Protein AF-0000000076600599 (afdb_homodimer)

Nearest PDB structures (foldseek):
  1xkf-assembly1_B-2  TM=8.939E-01  e=1.354E-18  Mycobacterium tuberculosis
  1pvm-assembly1_A  TM=8.649E-01  e=3.958E-11  Thermoplasma acidophilum DSM 1728
  3fhm-assembly2_C  TM=8.547E-01  e=4.614E-10  Agrobacterium fabrum str. C58
  3fhm-assembly2_B  TM=8.444E-01  e=5.630E-10  Agrobacterium fabrum str. C58
  3fhm-assembly1_D  TM=8.212E-01  e=5.032E-09  Agrobacterium fabrum str. C58

Radius of gyration: 19.12 Å; Cα contacts (8 Å, |Δi|>4): 556; chains: 2; bounding box: 45×53×33 Å

Organism: Saccharopolyspora spinosa (NCBI:txid60894)

Sequence (278 aa):
MTTARDIMHAGAKCIGEDDSLYTAAQMMRDLKVGSLPICGRDDRLHGIITDRDIVLRCCAEGRNPAEMRAGELAQGKPHWVDAGSDVDQVLSMMEQHQIRRVPVIADHKLVGMISEADLARHLSEEQLAHFVESIYAARMTTARDIMHAGAKCIGEDDSLYTAAQMMRDLKVGSLPICGRDDRLHGIITDRDIVLRCCAEGRNPAEMRAGELAQGKPHWVDAGSDVDQVLSMMEQHQIRRVPVIADHKLVGMISEADLARHLSEEQLAHFVESIYAAR

Secondary structure (DSSP, 8-state):
--BHHHHSEE-PPPEETTSBHHHHHHHHHHHT-SEEEEE-TTS-EEEEEEHHHHHHHTGGGT--TTTSBGGGG--SPPP-EETT-BHHHHHHHHHHHT-SEEEEEETTEEEEEEEHHHHHHHS-HHHHHHHHHHHHH--/--BHHHHSEE-PPPEETTSBHHHHHHHHHHHT-SEEEEE-TTS-EEEEEEHHHHHHHTGGGT--TTTSBGGGG--SPPP-EETT-BHHHHHHHHHHHT-SEEEEEETTEEEEEEEHHHHHHHS-HHHHHHHHHHHHH--

InterPro domains:
  IPR000644 CBS domain [PF00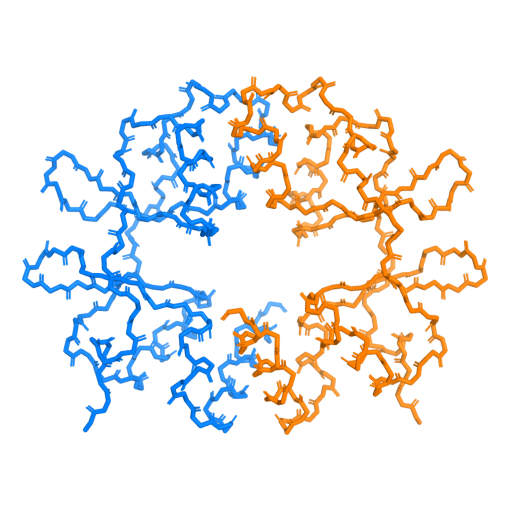571] (4-55)
  IPR000644 CBS domain [PF00571] (71-124)
  IPR000644 CBS domain [PS51371] (8-67)
  IPR000644 CBS domain [PS51371] (73-134)
  IPR000644 CBS domain [SM00116] (11-59)
  IPR000644 CBS domain [SM00116] (77-124)
  IPR046342 CBS domain superfamily [G3DSA:3.10.580.10] (1-127)
  IPR046342 CBS domain superfamily [SSF54631] (2-128)
  IPR051257 Diverse Function CBS-Domain-Containing Protein [PTHR43080] (2-127)

Foldseek 3Di:
DQFLLNLFDWDADADEQAQFLVVVVVCCVVVVHQKHFYAYPVQATQAMDGVVLCCVVAVVVVHDRRPHGNNVSSPDHFAAEERGHDPVVVLVSCLVVLHFKHFYDDPRHGTGMDGLVSCVVPDDPVSNVVSVCSSPVVD/DQFLLNLFDWDADADEQAQFLVVVVVCCVVVVHQKHFYAYPVQATQAMDGVVLCCVVAVVVVHDRRPHGNNVSSPDHFAAEERGHDPVVVLVSCLVVLHFKHFYDDPRHGTGMDGLVSCVVPDDPVSNVVSVCSSPVVD

Solvent-accessible surface area (backbone atoms only — not comparable to full-atom values): 14473 Å² total; per-residue (Å²): 132,64,26,38,58,75,48,32,49,68,70,56,68,63,41,47,31,79,39,25,38,25,56,50,22,37,48,27,53,74,68,71,41,64,61,36,43,24,19,43,98,82,59,34,82,48,17,58,46,38,35,56,50,49,30,45,70,26,36,36,66,72,46,55,46,74,74,38,37,42,43,78,59,36,69,66,81,58,72,67,43,50,34,78,36,44,45,67,56,52,50,49,51,29,44,75,69,57,48,65,62,37,44,25,32,51,94,80,28,76,48,19,35,35,39,57,50,39,44,54,75,71,46,52,60,67,58,43,24,51,48,51,37,46,50,38,62,78,103,131,64,26,39,58,74,47,32,51,68,72,55,66,64,42,48,30,78,40,26,39,24,56,50,23,37,48,27,54,75,69,70,40,64,60,36,42,24,19,43,97,82,59,33,83,48,17,59,46,40,36,56,50,48,29,46,68,27,38,37,65,72,47,56,45,75,74,39,37,44,43,79,59,37,68,65,80,58,74,66,43,50,33,79,36,45,45,67,56,54,51,51,51,29,44,76,69,56,47,67,60,36,42,26,31,50,95,81,28,77,49,18,33,36,40,57,48,38,44,53,75,70,47,53,59,68,56,43,24,52,48,52,36,47,49,39,61,78,104

Structure (mmCIF, N/CA/C/O backbone):
data_AF-0000000076600599-model_v1
#
loop_
_entity.id
_entity.type
_entity.pdbx_description
1 polymer 'CBS domain protein'
#
loop_
_atom_site.group_PDB
_atom_site.id
_atom_site.type_symbol
_atom_site.label_atom_id
_atom_site.label_alt_id
_atom_site.label_comp_id
_atom_site.label_asym_id
_atom_site.label_entity_id
_atom_site.label_seq_id
_atom_site.pdbx_PDB_ins_code
_atom_site.Cartn_x
_atom_site.Cartn_y
_atom_site.Cartn_z
_atom_site.occupancy
_atom_site.B_iso_or_equiv
_atom_site.auth_seq_id
_atom_site.auth_comp_id
_atom_site.auth_asym_id
_atom_site.auth_atom_id
_atom_site.pdbx_PDB_model_num
ATOM 1 N N . MET A 1 1 ? -21.562 15.898 15.773 1 81.56 1 MET A N 1
ATOM 2 C CA . MET A 1 1 ? -20.969 15.938 14.438 1 81.56 1 MET A CA 1
ATOM 3 C C . MET A 1 1 ? -19.547 15.383 14.461 1 81.56 1 MET A C 1
ATOM 5 O O . MET A 1 1 ? -18.719 15.82 15.266 1 81.56 1 MET A O 1
ATOM 9 N N . THR A 1 2 ? -19.312 14.25 13.969 1 93.25 2 THR A N 1
ATOM 10 C CA . THR A 1 2 ? -18 13.617 13.977 1 93.25 2 THR A CA 1
ATOM 11 C C . THR A 1 2 ? -17.031 14.375 13.094 1 93.25 2 THR A C 1
ATOM 13 O O . THR A 1 2 ? -17.328 14.672 11.938 1 93.25 2 THR A O 1
ATOM 16 N N . THR A 1 3 ? -15.945 14.883 13.703 1 96.94 3 THR A N 1
ATOM 17 C CA . THR A 1 3 ? -14.977 15.711 12.984 1 96.94 3 THR A CA 1
ATOM 18 C C . THR A 1 3 ? -13.734 14.898 12.625 1 96.94 3 THR A C 1
ATOM 20 O O . THR A 1 3 ? -13.578 13.758 13.078 1 96.94 3 THR A O 1
ATOM 23 N N . ALA A 1 4 ? -12.875 15.539 11.758 1 97.75 4 ALA A N 1
ATOM 24 C CA . ALA A 1 4 ? -11.578 14.938 11.438 1 97.75 4 ALA A CA 1
ATOM 25 C C . ALA A 1 4 ? -10.781 14.656 12.703 1 97.75 4 ALA A C 1
ATOM 27 O O . ALA A 1 4 ? -10.156 13.594 12.828 1 97.75 4 ALA A O 1
ATOM 28 N N . ARG A 1 5 ? -10.836 15.555 13.617 1 96.69 5 ARG A N 1
ATOM 29 C CA . ARG A 1 5 ? -10.117 15.398 14.883 1 96.69 5 ARG A CA 1
ATOM 30 C C . ARG A 1 5 ? -10.586 14.156 15.633 1 96.69 5 ARG A C 1
ATOM 32 O O . ARG A 1 5 ? -9.781 13.484 16.281 1 96.69 5 ARG A O 1
ATOM 39 N N . ASP A 1 6 ? -11.812 13.859 15.547 1 96.19 6 ASP A N 1
ATOM 40 C CA . ASP A 1 6 ? -12.406 12.75 16.281 1 96.19 6 ASP A CA 1
ATOM 41 C C . ASP A 1 6 ? -11.945 11.406 15.711 1 96.19 6 ASP A C 1
ATOM 43 O O . ASP A 1 6 ? -11.898 10.406 16.422 1 96.19 6 ASP A O 1
ATOM 47 N N . ILE A 1 7 ? -11.57 11.398 14.445 1 95.06 7 ILE A N 1
ATOM 48 C CA . ILE A 1 7 ? -11.359 10.086 13.836 1 95.06 7 ILE A CA 1
ATOM 49 C C . ILE A 1 7 ? -9.883 9.914 13.5 1 95.06 7 ILE A C 1
ATOM 51 O O . ILE A 1 7 ? -9.438 8.805 13.172 1 95.06 7 ILE A O 1
ATOM 55 N N . MET A 1 8 ? -9.109 10.945 13.562 1 96 8 MET A N 1
ATOM 56 C CA . MET A 1 8 ? -7.703 10.867 13.18 1 96 8 MET A CA 1
ATOM 57 C C . MET A 1 8 ? -6.906 10.062 14.195 1 96 8 MET A C 1
ATOM 59 O O . MET A 1 8 ? -7.312 9.938 15.352 1 96 8 MET A O 1
ATOM 63 N N . HIS A 1 9 ? -5.828 9.383 13.766 1 93.38 9 HIS A N 1
ATOM 64 C CA . HIS A 1 9 ? -4.781 9.039 14.719 1 93.38 9 HIS A CA 1
ATOM 65 C C . HIS A 1 9 ? -3.859 10.227 14.977 1 93.38 9 HIS A C 1
ATOM 67 O O . HIS A 1 9 ? -3.27 10.781 14.047 1 93.38 9 HIS A O 1
ATOM 73 N N . ALA A 1 10 ? -3.713 10.539 16.188 1 91 10 ALA A N 1
ATOM 74 C CA . ALA A 1 10 ? -2.99 11.75 16.578 1 91 10 ALA A CA 1
ATOM 75 C C . ALA A 1 10 ? -1.484 11.508 16.578 1 91 10 ALA A C 1
ATOM 77 O O . ALA A 1 10 ? -1.032 10.359 16.625 1 91 10 ALA A O 1
ATOM 78 N N . GLY A 1 11 ? -0.744 12.578 16.484 1 87.88 11 GLY A N 1
ATOM 79 C CA . GLY A 1 11 ? 0.697 12.539 16.672 1 87.88 11 GLY A CA 1
ATOM 80 C C . GLY A 1 11 ? 1.444 12.039 15.445 1 87.88 11 GLY A C 1
ATOM 81 O O . GLY A 1 11 ? 2.4 11.266 15.57 1 87.88 11 GLY A O 1
ATOM 82 N N . ALA A 1 12 ? 0.987 12.445 14.266 1 90.25 12 ALA A N 1
ATOM 83 C CA . ALA A 1 12 ? 1.689 12.055 13.039 1 90.25 12 ALA A CA 1
ATOM 84 C C . ALA A 1 12 ? 3.1 12.641 13.016 1 90.25 12 ALA A C 1
ATOM 86 O O . ALA A 1 12 ? 3.285 13.844 13.195 1 90.25 12 ALA A O 1
ATOM 87 N N . LYS A 1 13 ? 4.051 11.75 12.875 1 93.06 13 LYS A N 1
ATOM 88 C CA . LYS A 1 13 ? 5.441 12.188 12.75 1 93.06 13 LYS A CA 1
ATOM 89 C C . LYS A 1 13 ? 5.773 12.539 11.297 1 93.06 13 LYS A C 1
ATOM 91 O O . LYS A 1 13 ? 5.418 11.805 10.375 1 93.06 13 LYS A O 1
ATOM 96 N N . CYS A 1 14 ? 6.402 13.68 11.242 1 94.5 14 CYS A N 1
ATOM 97 C CA . CYS A 1 14 ? 6.789 14.164 9.922 1 94.5 14 CYS A CA 1
ATOM 98 C C . CYS A 1 14 ? 8.258 13.867 9.641 1 94.5 14 CYS A C 1
ATOM 100 O O . CYS A 1 14 ? 9.102 14 10.531 1 94.5 14 CYS A O 1
ATOM 102 N N . ILE A 1 15 ? 8.5 13.508 8.398 1 97.19 15 ILE A N 1
ATOM 103 C CA . ILE A 1 15 ? 9.891 13.438 7.973 1 97.19 15 ILE A CA 1
ATOM 104 C C . ILE A 1 15 ? 10.336 14.797 7.438 1 97.19 15 ILE A C 1
ATOM 106 O O . ILE A 1 15 ? 9.562 15.5 6.789 1 97.19 15 ILE A O 1
ATOM 110 N N . GLY A 1 16 ? 11.516 15.164 7.785 1 96.81 16 GLY A N 1
ATOM 111 C CA . GLY A 1 16 ? 12.039 16.406 7.234 1 96.81 16 GLY A CA 1
ATOM 112 C C . GLY A 1 16 ? 12.32 16.328 5.746 1 96.81 16 GLY A C 1
ATOM 113 O O . GLY A 1 16 ? 12.758 15.289 5.246 1 96.81 16 GLY A O 1
ATOM 114 N N . GLU A 1 17 ? 12.148 17.438 5.016 1 95.81 17 GLU A N 1
ATOM 115 C CA . GLU A 1 17 ? 12.32 17.438 3.566 1 95.81 17 GLU A CA 1
ATOM 116 C C . GLU A 1 17 ? 13.766 17.109 3.184 1 95.81 17 GLU A C 1
ATOM 118 O O . GLU A 1 17 ? 14.023 16.609 2.092 1 95.81 17 GLU A O 1
ATOM 123 N N . ASP A 1 18 ? 14.742 17.297 4.133 1 97.06 18 ASP A N 1
ATOM 124 C CA . ASP A 1 18 ? 16.156 17.094 3.834 1 97.06 18 ASP A CA 1
ATOM 125 C C . ASP A 1 18 ? 16.609 15.703 4.277 1 97.06 18 ASP A C 1
ATOM 127 O O . ASP A 1 18 ? 17.734 15.289 3.986 1 97.06 18 ASP A O 1
ATOM 131 N N . ASP A 1 19 ? 15.766 15.047 4.977 1 98 19 ASP A N 1
ATOM 132 C CA . ASP A 1 19 ? 16.094 13.688 5.391 1 98 19 ASP A CA 1
ATOM 133 C C . ASP A 1 19 ? 16.125 12.734 4.195 1 98 19 ASP A C 1
ATOM 135 O O . ASP A 1 19 ? 15.461 12.984 3.184 1 98 19 ASP A O 1
ATOM 139 N N . SER A 1 20 ? 16.891 11.68 4.266 1 98.56 20 SER A N 1
ATOM 140 C CA . SER A 1 20 ? 17.031 10.719 3.182 1 98.56 20 SER A CA 1
ATOM 141 C C . SER A 1 20 ? 15.852 9.758 3.125 1 98.56 20 SER A C 1
ATOM 143 O O . SER A 1 20 ? 15.125 9.609 4.109 1 98.56 20 SER A O 1
ATOM 145 N N . LEU A 1 21 ? 15.703 9.117 1.984 1 98.56 21 LEU A N 1
ATOM 146 C CA . LEU A 1 21 ? 14.688 8.078 1.852 1 98.56 21 LEU A CA 1
ATOM 147 C C . LEU A 1 21 ? 15.047 6.859 2.695 1 98.56 21 LEU A C 1
ATOM 149 O O . LEU A 1 21 ? 14.164 6.074 3.062 1 98.56 21 LEU A O 1
ATOM 153 N N . TYR A 1 22 ? 16.312 6.691 3.023 1 98.75 22 TYR A N 1
ATOM 154 C CA . TYR A 1 22 ? 16.719 5.691 4 1 98.75 22 TYR A CA 1
ATOM 155 C C . TYR A 1 22 ? 16.109 5.969 5.363 1 98.75 22 TYR A C 1
ATOM 157 O O . TYR A 1 22 ? 15.531 5.07 5.988 1 98.75 22 TYR A O 1
ATOM 165 N N . THR A 1 23 ? 16.188 7.207 5.758 1 98.75 23 THR A N 1
ATOM 166 C CA . THR A 1 23 ? 15.57 7.617 7.02 1 98.75 23 THR A CA 1
ATOM 167 C C . THR A 1 23 ? 14.055 7.445 6.969 1 98.75 23 THR A C 1
ATOM 169 O O . THR A 1 23 ? 13.445 6.98 7.934 1 98.75 23 THR A O 1
ATOM 172 N N . ALA A 1 24 ? 13.492 7.828 5.832 1 98.56 24 ALA A N 1
ATOM 173 C CA . ALA A 1 24 ? 12.055 7.637 5.648 1 98.56 24 ALA A CA 1
ATOM 174 C C . ALA A 1 24 ? 11.664 6.172 5.828 1 98.56 24 ALA A C 1
ATOM 176 O O . ALA A 1 24 ? 10.711 5.859 6.543 1 98.56 24 ALA A O 1
ATOM 177 N N . ALA A 1 25 ? 12.383 5.293 5.207 1 98.75 25 ALA A N 1
ATOM 178 C CA . ALA A 1 25 ? 12.109 3.859 5.285 1 98.75 25 ALA A CA 1
ATOM 179 C C . ALA A 1 25 ? 12.219 3.359 6.723 1 98.75 25 ALA A C 1
ATOM 181 O O . ALA A 1 25 ? 11.391 2.566 7.176 1 98.75 25 ALA A O 1
ATOM 182 N N . GLN A 1 26 ? 13.188 3.822 7.453 1 98.81 26 GLN A N 1
ATOM 183 C CA . GLN A 1 26 ? 13.344 3.451 8.859 1 98.81 26 GLN A CA 1
ATOM 184 C C . GLN A 1 26 ? 12.156 3.934 9.688 1 98.81 26 GLN A C 1
ATOM 186 O O . GLN A 1 26 ? 11.656 3.199 10.539 1 98.81 26 GLN A O 1
ATOM 191 N N . MET A 1 27 ? 11.781 5.129 9.461 1 98.19 27 MET A N 1
ATOM 192 C CA . MET A 1 27 ? 10.625 5.664 10.172 1 98.19 27 MET A CA 1
ATOM 193 C C . MET A 1 27 ? 9.375 4.844 9.875 1 98.19 27 MET A C 1
ATOM 195 O O . MET A 1 27 ? 8.602 4.535 10.781 1 98.19 27 MET A O 1
ATOM 199 N N . MET A 1 28 ? 9.195 4.512 8.602 1 97.44 28 MET A N 1
ATOM 200 C CA . MET A 1 28 ? 8.039 3.705 8.234 1 97.44 28 MET A CA 1
ATOM 201 C C . MET A 1 28 ? 8.062 2.355 8.945 1 97.44 28 MET A C 1
ATOM 203 O O . MET A 1 28 ? 7.035 1.885 9.43 1 97.44 28 MET A O 1
ATOM 207 N N . ARG A 1 29 ? 9.18 1.743 8.984 1 97.75 29 ARG A N 1
ATOM 208 C CA . ARG A 1 29 ? 9.344 0.479 9.695 1 97.75 29 ARG A CA 1
ATOM 209 C C . ARG A 1 29 ? 9.031 0.642 11.18 1 97.75 29 ARG A C 1
ATOM 211 O O . ARG A 1 29 ? 8.219 -0.107 11.734 1 97.75 29 ARG A O 1
ATOM 218 N N . ASP A 1 30 ? 9.594 1.613 11.82 1 97.25 30 ASP A N 1
ATOM 219 C CA . ASP A 1 30 ? 9.531 1.777 13.273 1 97.25 30 ASP A CA 1
ATOM 220 C C . ASP A 1 30 ? 8.141 2.236 13.711 1 97.25 30 ASP A C 1
ATOM 222 O O . ASP A 1 30 ? 7.668 1.854 14.781 1 97.25 30 ASP A O 1
ATOM 226 N N . LEU A 1 31 ? 7.484 3.072 12.922 1 94.38 31 LEU A N 1
ATOM 227 C CA . LEU A 1 31 ? 6.172 3.621 13.25 1 94.38 31 LEU A CA 1
ATOM 228 C C . LEU A 1 31 ? 5.059 2.744 12.688 1 94.38 31 LEU A C 1
ATOM 230 O O . LEU A 1 31 ? 3.879 2.982 12.961 1 94.38 31 LEU A O 1
ATOM 234 N N . LYS A 1 32 ? 5.395 1.782 11.867 1 93.06 32 LYS A N 1
ATOM 235 C CA . LYS A 1 32 ? 4.457 0.849 11.242 1 93.06 32 LYS A CA 1
ATOM 236 C C . LYS A 1 32 ? 3.426 1.588 10.398 1 93.06 32 LYS A C 1
ATOM 238 O O . LYS A 1 32 ? 2.227 1.324 10.5 1 93.06 32 LYS A O 1
ATOM 243 N N . VAL A 1 33 ? 3.945 2.49 9.625 1 91.81 33 VAL A N 1
ATOM 244 C CA . VAL A 1 33 ? 3.115 3.24 8.688 1 91.81 33 VAL A CA 1
ATOM 245 C C . VAL A 1 33 ? 3.688 3.117 7.273 1 91.81 33 VAL A C 1
ATOM 247 O O . VAL A 1 33 ? 4.883 2.875 7.102 1 91.81 33 VAL A O 1
ATOM 250 N N . GLY A 1 34 ? 2.836 3.256 6.246 1 93.06 34 GLY A N 1
ATOM 251 C CA . GLY A 1 34 ? 3.264 3.184 4.859 1 93.06 34 GLY A CA 1
ATOM 252 C C . GLY A 1 34 ? 3.393 4.543 4.203 1 93.06 34 GLY A C 1
ATOM 253 O O . GLY A 1 34 ? 3.607 4.637 2.992 1 93.06 34 GLY A O 1
ATOM 254 N N . SER A 1 35 ? 3.182 5.574 4.973 1 93.44 35 SER A N 1
ATOM 255 C CA . SER A 1 35 ? 3.283 6.945 4.473 1 93.44 35 SER A CA 1
ATOM 256 C C . SER A 1 35 ? 3.746 7.898 5.566 1 93.44 35 SER A C 1
ATOM 258 O O . SER A 1 35 ? 3.531 7.641 6.754 1 93.44 35 SER A O 1
ATOM 260 N N . LEU A 1 36 ? 4.445 8.938 5.137 1 95.62 36 LEU A N 1
ATOM 261 C CA . LEU A 1 36 ? 4.902 9.992 6.035 1 95.62 36 LEU A CA 1
ATOM 262 C C . LEU A 1 36 ? 4.602 11.367 5.457 1 95.62 36 LEU A C 1
ATOM 264 O O . LEU A 1 36 ? 4.832 11.617 4.27 1 95.62 36 LEU A O 1
ATOM 268 N N . PRO A 1 37 ? 4.039 12.25 6.297 1 95.69 37 PRO A N 1
ATOM 269 C CA . PRO A 1 37 ? 4.051 13.648 5.875 1 95.69 37 PRO A CA 1
ATOM 270 C C . PRO A 1 37 ? 5.465 14.227 5.797 1 95.69 37 PRO A C 1
ATOM 272 O O . PRO A 1 37 ? 6.332 13.852 6.59 1 95.69 37 PRO A O 1
ATOM 275 N N . ILE A 1 38 ? 5.699 15.062 4.797 1 96.5 38 ILE A N 1
ATOM 276 C CA . ILE A 1 38 ? 6.969 15.758 4.641 1 96.5 38 ILE A CA 1
ATOM 277 C C . ILE A 1 38 ? 6.832 17.188 5.145 1 96.5 38 ILE A C 1
ATOM 279 O O . ILE A 1 38 ? 5.996 17.953 4.656 1 96.5 38 ILE A O 1
ATOM 283 N N . CYS A 1 39 ? 7.621 17.5 6.125 1 93.94 39 CYS A N 1
ATOM 284 C CA . CYS A 1 39 ? 7.617 18.875 6.625 1 93.94 39 CYS A CA 1
ATOM 285 C C . CYS A 1 39 ? 8.898 19.594 6.25 1 93.94 39 CYS A C 1
ATOM 287 O O . CYS A 1 39 ? 9.969 18.984 6.184 1 93.94 39 CYS A O 1
ATOM 289 N N . GLY A 1 40 ? 8.688 20.859 5.98 1 91.81 40 GLY A N 1
ATOM 290 C CA . GLY A 1 40 ? 9.844 21.703 5.707 1 91.81 40 GLY A CA 1
ATOM 291 C C . GLY A 1 40 ? 10.5 22.234 6.965 1 91.81 40 GLY A C 1
ATOM 292 O O . GLY A 1 40 ? 10.125 21.859 8.078 1 91.81 40 GLY A O 1
ATOM 293 N N . ARG A 1 41 ? 11.531 23.047 6.762 1 90.44 41 ARG A N 1
ATOM 294 C CA . ARG A 1 41 ? 12.203 23.719 7.871 1 90.44 41 ARG A CA 1
ATOM 295 C C . ARG A 1 41 ? 11.258 24.688 8.57 1 90.44 41 ARG A C 1
ATOM 297 O O . ARG A 1 41 ? 11.484 25.047 9.727 1 90.44 41 ARG A O 1
ATOM 304 N N . ASP A 1 42 ? 10.195 25.062 7.906 1 88.75 42 ASP A N 1
ATOM 305 C CA . ASP A 1 42 ? 9.203 25.984 8.461 1 88.75 42 ASP A CA 1
ATOM 306 C C . ASP A 1 42 ? 8.148 25.219 9.266 1 88.75 42 ASP A C 1
ATOM 308 O O . ASP A 1 42 ? 7.176 25.812 9.734 1 88.75 42 ASP A O 1
ATOM 312 N N . ASP A 1 43 ? 8.281 23.938 9.383 1 87.12 43 ASP A N 1
ATOM 313 C CA . ASP A 1 43 ? 7.402 23.031 10.117 1 87.12 43 ASP A CA 1
ATOM 314 C C . ASP A 1 43 ? 6.023 22.953 9.469 1 87.12 43 ASP A C 1
ATOM 316 O O . ASP A 1 43 ? 5.027 22.672 10.141 1 87.12 43 ASP A O 1
ATOM 320 N N . ARG A 1 44 ? 6.023 23.312 8.281 1 89.5 44 ARG A N 1
ATOM 321 C CA . ARG A 1 44 ? 4.777 23.203 7.527 1 89.5 44 ARG A CA 1
ATOM 322 C C . ARG A 1 44 ? 4.766 21.953 6.656 1 89.5 44 ARG A C 1
ATOM 324 O O . ARG A 1 44 ? 5.82 21.422 6.312 1 89.5 44 ARG A O 1
ATOM 331 N N . LEU A 1 45 ? 3.596 21.547 6.367 1 93.38 45 LEU A N 1
ATOM 332 C CA . LEU A 1 45 ? 3.41 20.375 5.523 1 93.38 45 LEU A CA 1
ATOM 333 C C . LEU A 1 45 ? 3.746 20.688 4.07 1 93.38 45 LEU A C 1
ATOM 335 O O . LEU A 1 45 ? 3.135 21.562 3.463 1 93.38 45 LEU A O 1
ATOM 339 N N . HIS A 1 46 ? 4.68 19.953 3.471 1 92.62 46 HIS A N 1
ATOM 340 C CA . HIS A 1 46 ? 5.121 20.188 2.102 1 92.62 46 HIS A CA 1
ATOM 341 C C . HIS A 1 46 ? 4.707 19.047 1.179 1 92.62 46 HIS A C 1
ATOM 343 O O . HIS A 1 46 ? 4.734 19.203 -0.046 1 92.62 46 HIS A O 1
ATOM 349 N N . GLY A 1 47 ? 4.359 17.953 1.704 1 93.25 47 GLY A N 1
ATOM 350 C CA . GLY A 1 47 ? 3.975 16.812 0.898 1 93.25 47 GLY A CA 1
ATOM 351 C C . GLY A 1 47 ? 3.76 15.547 1.717 1 93.25 47 GLY A C 1
ATOM 352 O O . GLY A 1 47 ? 3.73 15.602 2.949 1 93.25 47 GLY A O 1
ATOM 353 N N . ILE A 1 48 ? 3.449 14.508 1.031 1 94.19 48 ILE A N 1
ATOM 354 C CA . ILE A 1 48 ? 3.334 13.172 1.598 1 94.19 48 ILE A CA 1
ATOM 355 C C . ILE A 1 48 ? 4.172 12.188 0.778 1 94.19 48 ILE A C 1
ATOM 357 O O . ILE A 1 48 ? 4.18 12.25 -0.453 1 94.19 48 ILE A O 1
ATOM 361 N N . ILE A 1 49 ? 4.941 11.375 1.443 1 95.12 49 ILE A N 1
ATOM 362 C CA . ILE A 1 49 ? 5.68 10.32 0.761 1 95.12 49 ILE A CA 1
ATOM 363 C C . ILE A 1 49 ? 5.176 8.953 1.226 1 95.12 49 ILE A C 1
ATOM 365 O O . ILE A 1 49 ? 4.906 8.758 2.412 1 95.12 49 ILE A O 1
ATOM 369 N N . THR A 1 50 ? 4.945 8.039 0.258 1 94.12 50 THR A N 1
ATOM 370 C CA . THR A 1 50 ? 4.496 6.684 0.558 1 94.12 50 THR A CA 1
ATOM 371 C C . THR A 1 50 ? 5.609 5.676 0.29 1 94.12 50 THR A C 1
ATOM 373 O O . THR A 1 50 ? 6.602 5.996 -0.37 1 94.12 50 THR A O 1
ATOM 376 N N . ASP A 1 51 ? 5.43 4.496 0.905 1 96.25 51 ASP A N 1
ATOM 377 C CA . ASP A 1 51 ? 6.352 3.412 0.584 1 96.25 51 ASP A CA 1
ATOM 378 C C . ASP A 1 51 ? 6.391 3.148 -0.919 1 96.25 51 ASP A C 1
ATOM 380 O O . ASP A 1 51 ? 7.461 2.943 -1.492 1 96.25 51 ASP A O 1
ATOM 384 N N . ARG A 1 52 ? 5.277 3.326 -1.585 1 95.19 52 ARG A N 1
ATOM 385 C CA . ARG A 1 52 ? 5.223 3.121 -3.029 1 95.19 52 ARG A CA 1
ATOM 386 C C . ARG A 1 52 ? 6.047 4.176 -3.762 1 95.19 52 ARG A C 1
ATOM 388 O O . ARG A 1 52 ? 6.703 3.871 -4.762 1 95.19 52 ARG A O 1
ATOM 395 N N . ASP A 1 53 ? 6.004 5.363 -3.354 1 95.94 53 ASP A N 1
ATOM 396 C CA . ASP A 1 53 ? 6.816 6.414 -3.959 1 95.94 53 ASP A CA 1
ATOM 397 C C . ASP A 1 53 ? 8.297 6.035 -3.961 1 95.94 53 ASP A C 1
ATOM 399 O O . ASP A 1 53 ? 9 6.258 -4.949 1 95.94 53 ASP A O 1
ATOM 403 N N . ILE A 1 54 ? 8.781 5.527 -2.816 1 98.25 54 ILE A N 1
ATOM 404 C CA . ILE A 1 54 ? 10.188 5.148 -2.68 1 98.25 54 ILE A CA 1
ATOM 405 C C . ILE A 1 54 ? 10.523 4.059 -3.691 1 98.25 54 ILE A C 1
ATOM 407 O O . ILE A 1 54 ? 11.562 4.117 -4.355 1 98.25 54 ILE A O 1
ATOM 411 N N . VAL A 1 55 ? 9.648 3.145 -3.844 1 98.44 55 VAL A N 1
ATOM 412 C CA . VAL A 1 55 ? 9.883 2.018 -4.742 1 98.44 55 VAL A CA 1
ATOM 413 C C . VAL A 1 55 ? 9.852 2.496 -6.191 1 98.44 55 VAL A C 1
ATOM 415 O O . VAL A 1 55 ? 10.742 2.178 -6.977 1 98.44 55 VAL A O 1
ATOM 418 N N . LEU A 1 56 ? 8.906 3.279 -6.574 1 98.12 56 LEU A N 1
ATOM 419 C CA . LEU A 1 56 ? 8.695 3.646 -7.973 1 98.12 56 LEU A CA 1
ATOM 420 C C . LEU A 1 56 ? 9.656 4.754 -8.391 1 98.12 56 LEU A C 1
ATOM 422 O O . LEU A 1 56 ? 10.172 4.742 -9.516 1 98.12 56 LEU A O 1
ATOM 426 N N . ARG A 1 57 ? 9.875 5.664 -7.523 1 97.62 57 ARG A N 1
ATOM 427 C CA . ARG A 1 57 ? 10.555 6.887 -7.941 1 97.62 57 ARG A CA 1
ATOM 428 C C . ARG A 1 57 ? 12.008 6.902 -7.473 1 97.62 57 ARG A C 1
ATOM 430 O O . ARG A 1 57 ? 12.773 7.785 -7.848 1 97.62 57 ARG A O 1
ATOM 437 N N . CYS A 1 58 ? 12.367 5.988 -6.684 1 98.5 58 CYS A N 1
ATOM 438 C CA . CYS A 1 58 ? 13.758 5.867 -6.262 1 98.5 58 CYS A CA 1
ATOM 439 C C . CYS A 1 58 ? 14.344 4.531 -6.695 1 98.5 58 CYS A C 1
ATOM 441 O O . CYS A 1 58 ? 15.203 4.48 -7.578 1 98.5 58 CYS A O 1
ATOM 443 N N . CYS A 1 59 ? 13.82 3.439 -6.191 1 98.69 59 CYS A N 1
ATOM 444 C CA . CYS A 1 59 ? 14.375 2.121 -6.48 1 98.69 59 CYS A CA 1
ATOM 445 C C . CYS A 1 59 ? 14.281 1.806 -7.969 1 98.69 59 CYS A C 1
ATOM 447 O O . CYS A 1 59 ? 15.258 1.37 -8.578 1 98.69 59 CYS A O 1
ATOM 449 N N . ALA A 1 60 ? 13.148 2.027 -8.555 1 98.69 60 ALA A N 1
ATOM 450 C CA . ALA A 1 60 ? 12.93 1.694 -9.961 1 98.69 60 ALA A CA 1
ATOM 451 C C . ALA A 1 60 ? 13.781 2.578 -10.875 1 98.69 60 ALA A C 1
ATOM 453 O O . ALA A 1 60 ? 14.016 2.238 -12.039 1 98.69 60 ALA A O 1
ATOM 454 N N . GLU A 1 61 ? 14.156 3.689 -10.375 1 98.38 61 GLU A N 1
ATOM 455 C CA . GLU A 1 61 ? 14.977 4.617 -11.148 1 98.38 61 GLU A CA 1
ATOM 456 C C . GLU A 1 61 ? 16.469 4.363 -10.922 1 98.38 61 GLU A C 1
ATOM 458 O O . GLU A 1 61 ? 17.312 5.098 -11.43 1 98.38 61 GLU A O 1
ATOM 463 N N . GLY A 1 62 ? 16.781 3.414 -10.164 1 98 62 GLY A N 1
ATOM 464 C CA . GLY A 1 62 ? 18.172 3.043 -9.914 1 98 62 GLY A CA 1
ATOM 465 C C . GLY A 1 62 ? 18.875 4.008 -8.984 1 98 62 GLY A C 1
ATOM 466 O O . GLY A 1 62 ? 20.109 4.113 -9.016 1 98 62 GLY A O 1
ATOM 467 N N . ARG A 1 63 ? 18.125 4.746 -8.219 1 97.88 63 ARG A N 1
ATOM 468 C CA . ARG A 1 63 ? 18.703 5.707 -7.285 1 97.88 63 ARG A CA 1
ATOM 469 C C . ARG A 1 63 ? 18.922 5.078 -5.91 1 97.88 63 ARG A C 1
ATOM 471 O O . ARG A 1 63 ? 18.344 4.035 -5.605 1 97.88 63 ARG A O 1
ATOM 478 N N . ASN A 1 64 ? 19.766 5.711 -5.188 1 97.69 64 ASN A N 1
ATOM 479 C CA . ASN A 1 64 ? 20.125 5.254 -3.846 1 97.69 64 ASN A CA 1
ATOM 480 C C . ASN A 1 64 ? 19.266 5.934 -2.779 1 97.69 64 ASN A C 1
ATOM 482 O O . ASN A 1 64 ? 19.375 7.145 -2.57 1 97.69 64 ASN A O 1
ATOM 486 N N . PRO A 1 65 ? 18.484 5.141 -1.986 1 98.06 65 PRO A N 1
ATOM 487 C CA . PRO A 1 65 ? 17.625 5.742 -0.968 1 98.06 65 PRO A CA 1
ATOM 488 C C . PRO A 1 65 ? 18.422 6.527 0.079 1 98.06 65 PRO A C 1
ATOM 490 O O . PRO A 1 65 ? 17.891 7.484 0.66 1 98.06 65 PRO A O 1
ATOM 493 N N . ALA A 1 66 ? 19.625 6.176 0.345 1 97.81 66 ALA A N 1
ATOM 494 C CA . ALA A 1 66 ? 20.438 6.855 1.352 1 97.81 66 ALA A CA 1
ATOM 495 C C . ALA A 1 66 ? 20.844 8.242 0.875 1 97.81 66 ALA A C 1
ATOM 497 O O . ALA A 1 66 ? 21.219 9.102 1.684 1 97.81 66 ALA A O 1
ATOM 498 N N . GLU A 1 67 ? 20.781 8.461 -0.407 1 97.69 67 GLU A N 1
ATOM 499 C CA . GLU A 1 67 ? 21.266 9.711 -0.981 1 97.69 67 GLU A CA 1
ATOM 500 C C . GLU A 1 67 ? 20.109 10.609 -1.411 1 97.69 67 GLU A C 1
ATOM 502 O O . GLU A 1 67 ? 20.266 11.828 -1.51 1 97.69 67 GLU A O 1
ATOM 507 N N . MET A 1 68 ? 18.984 10.055 -1.681 1 97.94 68 MET A N 1
ATOM 508 C CA . MET A 1 68 ? 17.828 10.828 -2.131 1 97.94 68 MET A CA 1
ATOM 509 C C . MET A 1 68 ? 17.078 11.406 -0.943 1 97.94 68 MET A C 1
ATOM 511 O O . MET A 1 68 ? 16.844 10.711 0.049 1 97.94 68 MET A O 1
ATOM 515 N N . ARG A 1 69 ? 16.734 12.68 -1.089 1 97.88 69 ARG A N 1
ATOM 516 C CA . ARG A 1 69 ? 16.016 13.359 -0.012 1 97.88 69 ARG A CA 1
ATOM 517 C C . ARG A 1 69 ? 14.508 13.203 -0.174 1 97.88 69 ARG A C 1
ATOM 519 O O . ARG A 1 69 ? 14 13.18 -1.296 1 97.88 69 ARG A O 1
ATOM 526 N N . ALA A 1 70 ? 13.789 13.18 0.979 1 97.69 70 ALA A N 1
ATOM 527 C CA . ALA A 1 70 ? 12.336 13.07 0.98 1 97.69 70 ALA A CA 1
ATOM 528 C C . ALA A 1 70 ? 11.695 14.195 0.169 1 97.69 70 ALA A C 1
ATOM 530 O O . ALA A 1 70 ? 10.727 13.969 -0.558 1 97.69 70 ALA A O 1
ATOM 531 N N . GLY A 1 71 ? 12.273 15.359 0.304 1 96 71 GLY A N 1
ATOM 532 C CA . GLY A 1 71 ? 11.734 16.516 -0.393 1 96 71 GLY A CA 1
ATOM 533 C C . GLY A 1 71 ? 11.734 16.359 -1.901 1 96 71 GLY A C 1
ATOM 534 O O . GLY A 1 71 ? 10.961 17.016 -2.6 1 96 71 GLY A O 1
ATOM 535 N N . GLU A 1 72 ? 12.57 15.516 -2.488 1 96 72 GLU A N 1
ATOM 536 C CA . GLU A 1 72 ? 12.633 15.266 -3.926 1 96 72 GLU A CA 1
ATOM 537 C C . GLU A 1 72 ? 11.383 14.531 -4.406 1 96 72 GLU A C 1
ATOM 539 O O . GLU A 1 72 ? 11.086 14.523 -5.605 1 96 72 GLU A O 1
ATOM 544 N N . LEU A 1 73 ? 10.695 13.883 -3.477 1 93.88 73 LEU A N 1
ATOM 545 C CA . LEU A 1 73 ? 9.484 13.156 -3.838 1 93.88 73 LEU A CA 1
ATOM 546 C C . LEU A 1 73 ? 8.234 13.969 -3.506 1 93.88 73 LEU A C 1
ATOM 548 O O . LEU A 1 73 ? 7.113 13.539 -3.771 1 93.88 73 LEU A O 1
ATOM 552 N N . ALA A 1 74 ? 8.445 15.031 -2.822 1 85.31 74 ALA A N 1
ATOM 553 C CA . ALA A 1 74 ? 7.328 15.914 -2.492 1 85.31 74 ALA A CA 1
ATOM 554 C C . ALA A 1 74 ? 6.75 16.562 -3.746 1 85.31 74 ALA A C 1
ATOM 556 O O . ALA A 1 74 ? 7.367 17.453 -4.328 1 85.31 74 ALA A O 1
ATOM 557 N N . GLN A 1 75 ? 5.883 15.891 -4.398 1 75.31 75 GLN A N 1
ATOM 558 C CA . GLN A 1 75 ? 5.34 16.484 -5.613 1 75.31 75 GLN A CA 1
ATOM 559 C C . GLN A 1 75 ? 4.016 17.188 -5.336 1 75.31 75 GLN A C 1
ATOM 561 O O . GLN A 1 75 ? 3.092 16.594 -4.777 1 75.31 75 GLN A O 1
ATOM 566 N N . GLY A 1 76 ? 4.02 18.516 -5.68 1 74.38 76 GLY A N 1
ATOM 567 C CA . GLY A 1 76 ? 2.797 19.297 -5.645 1 74.38 76 GLY A CA 1
ATOM 568 C C . GLY A 1 76 ? 2.336 19.625 -4.238 1 74.38 76 GLY A C 1
ATOM 569 O O . GLY A 1 76 ? 3.08 19.438 -3.275 1 74.38 76 GLY A O 1
ATOM 570 N N . LYS A 1 77 ? 1.169 20.219 -4.125 1 82.56 77 LYS A N 1
ATOM 571 C CA . LYS A 1 77 ? 0.559 20.578 -2.848 1 82.56 77 LYS A CA 1
ATOM 572 C C . LYS A 1 77 ? -0.205 19.391 -2.25 1 82.56 77 LYS A C 1
ATOM 574 O O . LYS A 1 77 ? -1.057 18.797 -2.914 1 82.56 77 LYS A O 1
ATOM 579 N N . PRO A 1 78 ? 0.193 19.016 -1.045 1 91.31 78 PRO A N 1
ATOM 580 C CA . PRO A 1 78 ? -0.517 17.906 -0.424 1 91.31 78 PRO A CA 1
ATOM 581 C C . PRO A 1 78 ? -1.978 18.219 -0.118 1 91.31 78 PRO A C 1
ATOM 583 O O . PRO A 1 78 ? -2.309 19.375 0.183 1 91.31 78 PRO A O 1
ATOM 586 N N . HIS A 1 79 ? -2.842 17.188 -0.335 1 93.94 79 HIS A N 1
ATOM 587 C CA . HIS A 1 79 ? -4.211 17.312 0.15 1 93.94 79 HIS A CA 1
ATOM 588 C C . HIS A 1 79 ? -4.277 17.141 1.664 1 93.94 79 HIS A C 1
ATOM 590 O O . HIS A 1 79 ? -3.617 16.25 2.223 1 93.94 79 HIS A O 1
ATOM 596 N N . TRP A 1 80 ? -4.957 18.031 2.303 1 95.38 80 TRP A N 1
ATOM 597 C CA . TRP A 1 80 ? -5.133 17.938 3.75 1 95.38 80 TRP A CA 1
ATOM 598 C C . TRP A 1 80 ? -6.523 18.422 4.156 1 95.38 80 TRP A C 1
ATOM 600 O O . TRP A 1 80 ? -7.27 18.953 3.332 1 95.38 80 TRP A O 1
ATOM 610 N N . VAL A 1 81 ? -6.895 18.125 5.43 1 97 81 VAL A N 1
ATOM 611 C CA . VAL A 1 81 ? -8.164 18.578 5.969 1 97 81 VAL A CA 1
ATOM 612 C C . VAL A 1 81 ? -7.938 19.312 7.293 1 97 81 VAL A C 1
ATOM 614 O O . VAL A 1 81 ? -6.961 19.031 7.996 1 97 81 VAL A O 1
ATOM 617 N N . ASP A 1 82 ? -8.875 20.25 7.531 1 97.56 82 ASP A N 1
ATOM 618 C CA . ASP A 1 82 ? -8.867 20.906 8.836 1 97.56 82 ASP A CA 1
ATOM 619 C C . ASP A 1 82 ? -9.367 19.953 9.93 1 97.56 82 ASP A C 1
ATOM 621 O O . ASP A 1 82 ? -10.289 19.172 9.703 1 97.56 82 ASP A O 1
ATOM 625 N N . ALA A 1 83 ? -8.797 20.125 11.141 1 97.25 83 ALA A N 1
ATOM 626 C CA . ALA A 1 83 ? -9.203 19.281 12.266 1 97.25 83 ALA A CA 1
ATOM 627 C C . ALA A 1 83 ? -10.695 19.422 12.539 1 97.25 83 ALA A C 1
ATOM 629 O O . ALA A 1 83 ? -11.336 18.469 13.008 1 97.25 83 ALA A O 1
ATOM 630 N N . GLY A 1 84 ? -11.234 20.5 12.234 1 97.44 84 GLY A N 1
ATOM 631 C CA . GLY A 1 84 ? -12.641 20.75 12.5 1 97.44 84 GLY A CA 1
ATOM 632 C C . GLY A 1 84 ? -13.555 20.344 11.359 1 97.44 84 GLY A C 1
ATOM 633 O O . GLY A 1 84 ? -14.773 20.438 11.469 1 97.44 84 GLY A O 1
ATOM 634 N N . SER A 1 85 ? -13.016 19.844 10.289 1 97.12 85 SER A N 1
ATOM 635 C CA . SER A 1 85 ? -13.812 19.406 9.148 1 97.12 85 SER A CA 1
ATOM 636 C C . SER A 1 85 ? -14.734 18.25 9.531 1 97.12 85 SER A C 1
ATOM 638 O O . SER A 1 85 ? -14.336 17.344 10.266 1 97.12 85 SER A O 1
ATOM 640 N N . ASP A 1 86 ? -15.953 18.266 8.953 1 96.44 86 ASP A N 1
ATOM 641 C CA . ASP A 1 86 ? -16.891 17.156 9.117 1 96.44 86 ASP A CA 1
ATOM 642 C C . ASP A 1 86 ? -16.391 15.914 8.391 1 96.44 86 ASP A C 1
ATOM 644 O O . ASP A 1 86 ? -15.805 16 7.312 1 96.44 86 ASP A O 1
ATOM 648 N N . VAL A 1 87 ? -16.734 14.758 8.961 1 94.62 87 VAL A N 1
ATOM 649 C CA . VAL A 1 87 ? -16.281 13.484 8.422 1 94.62 87 VAL A CA 1
ATOM 650 C C . VAL A 1 87 ? -16.766 13.328 6.984 1 94.62 87 VAL A C 1
ATOM 652 O O . VAL A 1 87 ? -16.062 12.773 6.137 1 94.62 87 VAL A O 1
ATOM 655 N N . ASP A 1 88 ? -17.891 13.836 6.648 1 94 88 ASP A N 1
ATOM 656 C CA . ASP A 1 88 ? -18.406 13.742 5.285 1 94 88 ASP A CA 1
ATOM 657 C C . ASP A 1 88 ? -17.531 14.531 4.312 1 94 88 ASP A C 1
ATOM 659 O O . ASP A 1 88 ? -17.328 14.109 3.176 1 94 88 ASP A O 1
ATOM 663 N N . GLN A 1 89 ? -17.109 15.625 4.805 1 94.88 89 GLN A N 1
ATOM 664 C CA . GLN A 1 89 ? -16.203 16.422 3.994 1 94.88 89 GLN A CA 1
ATOM 665 C C . GLN A 1 89 ? -14.875 15.711 3.779 1 94.88 89 GLN A C 1
ATOM 667 O O . GLN A 1 89 ? -14.312 15.758 2.684 1 94.88 89 GLN A O 1
ATOM 672 N N . VAL A 1 90 ? -14.398 15.07 4.812 1 95.94 90 VAL A N 1
ATOM 673 C CA . VAL A 1 90 ? -13.164 14.305 4.738 1 95.94 90 VAL A CA 1
ATOM 674 C C . VAL A 1 90 ? -13.305 13.195 3.697 1 95.94 90 VAL A C 1
ATOM 676 O O . VAL A 1 90 ? -12.461 13.062 2.809 1 95.94 90 VAL A O 1
ATOM 679 N N . LEU A 1 91 ? -14.375 12.492 3.748 1 94.62 91 LEU A N 1
ATOM 680 C CA . LEU A 1 91 ? -14.633 11.383 2.83 1 94.62 91 LEU A CA 1
ATOM 681 C C . LEU A 1 91 ? -14.734 11.891 1.393 1 94.62 91 LEU A C 1
ATOM 683 O O . LEU A 1 91 ? -14.156 11.289 0.481 1 94.62 91 LEU A O 1
ATOM 687 N N . SER A 1 92 ? -15.422 12.984 1.197 1 94.44 92 SER A N 1
ATOM 688 C CA . SER A 1 92 ? -15.602 13.555 -0.135 1 94.44 92 SER A CA 1
ATOM 689 C C . SER A 1 92 ? -14.266 13.953 -0.747 1 94.44 92 SER A C 1
ATOM 691 O O . SER A 1 92 ? -14.008 13.695 -1.926 1 94.44 92 SER A O 1
ATOM 693 N N . MET A 1 93 ? -13.516 14.508 0.078 1 94.25 93 MET A N 1
ATOM 694 C CA . MET A 1 93 ? -12.195 14.93 -0.378 1 94.25 93 MET A CA 1
ATOM 695 C C . MET A 1 93 ? -11.336 13.719 -0.759 1 94.25 93 MET A C 1
ATOM 697 O O . MET A 1 93 ? -10.719 13.703 -1.825 1 94.25 93 MET A O 1
ATOM 701 N N . MET A 1 94 ? -11.312 12.688 0.058 1 94.12 94 MET A 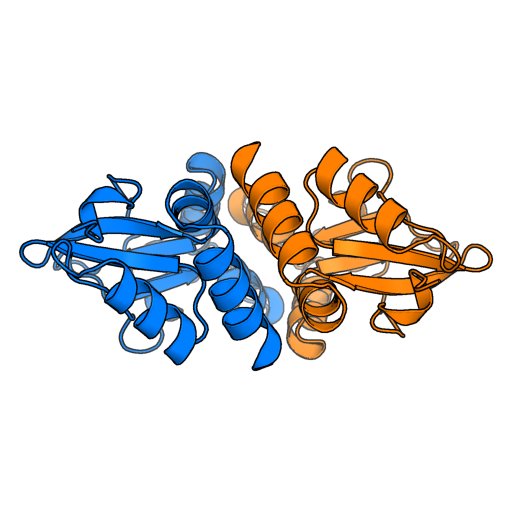N 1
ATOM 702 C CA . MET A 1 94 ? -10.523 11.484 -0.207 1 94.12 94 MET A CA 1
ATOM 703 C C . MET A 1 94 ? -11.008 10.781 -1.469 1 94.12 94 MET A C 1
ATOM 705 O O . MET A 1 94 ? -10.203 10.352 -2.295 1 94.12 94 MET A O 1
ATOM 709 N N . GLU A 1 95 ? -12.273 10.734 -1.67 1 92.88 95 GLU A N 1
ATOM 710 C CA . GLU A 1 95 ? -12.859 10.109 -2.85 1 92.88 95 GLU A CA 1
ATOM 711 C C . GLU A 1 95 ? -12.531 10.898 -4.113 1 92.88 95 GLU A C 1
ATOM 713 O O . GLU A 1 95 ? -12.156 10.32 -5.133 1 92.88 95 GLU A O 1
ATOM 718 N N . GLN A 1 96 ? -12.688 12.227 -4.012 1 92.56 96 GLN A N 1
ATOM 719 C CA . GLN A 1 96 ? -12.438 13.117 -5.145 1 92.56 96 GLN A CA 1
ATOM 720 C C . GLN A 1 96 ? -11 12.969 -5.652 1 92.56 96 GLN A C 1
ATOM 722 O O . GLN A 1 96 ? -10.766 12.969 -6.859 1 92.56 96 GLN A O 1
ATOM 727 N N . HIS A 1 97 ? -10.133 12.852 -4.785 1 90.56 97 HIS A N 1
ATOM 728 C CA . HIS A 1 97 ? -8.719 12.82 -5.156 1 90.56 97 HIS A CA 1
ATOM 729 C C . HIS A 1 97 ? -8.188 11.391 -5.164 1 90.56 97 HIS A C 1
ATOM 731 O O . HIS A 1 97 ? -7.004 11.172 -5.438 1 90.56 97 HIS A O 1
ATOM 737 N N . GLN A 1 98 ? -9 10.406 -4.836 1 89.31 98 GLN A N 1
ATOM 738 C CA . GLN A 1 98 ? -8.664 8.984 -4.84 1 89.31 98 GLN A CA 1
ATOM 739 C C . GLN A 1 98 ? -7.457 8.703 -3.955 1 89.31 98 GLN A C 1
ATOM 741 O O . GLN A 1 98 ? -6.504 8.055 -4.387 1 89.31 98 GLN A O 1
ATOM 746 N N . ILE A 1 99 ? -7.547 9.289 -2.758 1 89.81 99 ILE A N 1
ATOM 747 C CA . ILE A 1 99 ? -6.453 9.078 -1.814 1 89.81 99 ILE A CA 1
ATOM 748 C C . ILE A 1 99 ? -6.949 8.266 -0.619 1 89.81 99 ILE A C 1
ATOM 750 O O . ILE A 1 99 ? -8.125 8.336 -0.262 1 89.81 99 ILE A O 1
ATOM 754 N N . ARG A 1 100 ? -6.023 7.527 0.081 1 88.75 100 ARG A N 1
ATOM 755 C CA . ARG A 1 100 ? -6.395 6.598 1.143 1 88.75 100 ARG A CA 1
ATOM 756 C C . ARG A 1 100 ? -5.938 7.109 2.504 1 88.75 100 ARG A C 1
ATOM 758 O O . ARG A 1 100 ? -6.238 6.504 3.535 1 88.75 100 ARG A O 1
ATOM 765 N N . ARG A 1 101 ? -5.203 8.164 2.494 1 92.94 101 ARG A N 1
ATOM 766 C CA . ARG A 1 101 ? -4.742 8.812 3.717 1 92.94 101 ARG A CA 1
ATOM 767 C C . ARG A 1 101 ? -4.688 10.328 3.543 1 92.94 101 ARG A C 1
ATOM 769 O O . ARG A 1 101 ? -4.406 10.82 2.449 1 92.94 101 ARG A O 1
ATOM 776 N N . VAL A 1 102 ? -4.992 11.055 4.574 1 95.75 102 VAL A N 1
ATOM 777 C CA . VAL A 1 102 ? -4.992 12.516 4.488 1 95.75 102 VAL A CA 1
ATOM 778 C C . VAL A 1 102 ? -4.504 13.109 5.805 1 95.75 102 VAL A C 1
ATOM 780 O O . VAL A 1 102 ? -4.934 12.688 6.883 1 95.75 102 VAL A O 1
ATOM 783 N N . PRO A 1 103 ? -3.523 14.055 5.738 1 96.56 103 PRO A N 1
ATOM 784 C CA . PRO A 1 103 ? -3.088 14.766 6.938 1 96.56 103 PRO A CA 1
ATOM 785 C C . PRO A 1 103 ? -4.168 15.688 7.504 1 96.56 103 PRO A C 1
ATOM 787 O O . PRO A 1 103 ? -4.98 16.234 6.75 1 96.56 103 PRO A O 1
ATOM 790 N N . VAL A 1 104 ? -4.176 15.805 8.781 1 97.31 104 VAL A N 1
ATOM 791 C CA . VAL A 1 104 ? -5.078 16.703 9.492 1 97.31 104 VAL A CA 1
ATOM 792 C C . VAL A 1 104 ? -4.293 17.891 10.039 1 97.31 104 VAL A C 1
ATOM 794 O O . VAL A 1 104 ? -3.281 17.719 10.727 1 97.31 104 VAL A O 1
ATOM 797 N N . ILE A 1 105 ? -4.801 19.125 9.734 1 96.5 105 ILE A N 1
ATOM 798 C CA . ILE A 1 105 ? -4.113 20.359 10.117 1 96.5 105 ILE A CA 1
ATOM 799 C C . ILE A 1 105 ? -4.965 21.141 11.117 1 96.5 105 ILE A C 1
ATOM 801 O O . ILE A 1 105 ? -6.188 21.219 10.961 1 96.5 105 ILE A O 1
ATOM 805 N N . ALA A 1 106 ? -4.395 21.578 12.188 1 95.44 106 ALA A N 1
ATOM 806 C CA . ALA A 1 106 ? -4.965 22.547 13.125 1 95.44 106 ALA A CA 1
ATOM 807 C C . ALA A 1 106 ? -3.973 23.656 13.438 1 95.44 106 ALA A C 1
ATOM 809 O O . ALA A 1 106 ? -2.812 23.391 13.758 1 95.44 106 ALA A O 1
ATOM 810 N N . ASP A 1 107 ? -4.438 24.906 13.336 1 93 107 ASP A N 1
ATOM 811 C CA . ASP A 1 107 ? -3.594 26.062 13.609 1 93 107 ASP A CA 1
ATOM 812 C C . ASP A 1 107 ? -2.279 25.984 12.836 1 93 107 ASP A C 1
ATOM 814 O O . ASP A 1 107 ? -1.203 26.156 13.414 1 93 107 ASP A O 1
ATOM 818 N N . HIS A 1 108 ? -2.365 25.562 11.594 1 90.12 108 HIS A N 1
ATOM 819 C CA . HIS A 1 108 ? -1.275 25.516 10.625 1 90.12 108 HIS A CA 1
ATOM 820 C C . HIS A 1 108 ? -0.227 24.484 11.016 1 90.12 108 HIS A C 1
ATOM 822 O O . HIS A 1 108 ? 0.91 24.531 10.539 1 90.12 108 HIS A O 1
ATOM 828 N N . LYS A 1 109 ? -0.653 23.531 11.828 1 91.88 109 LYS A N 1
ATOM 829 C CA . LYS A 1 109 ? 0.25 22.469 12.25 1 91.88 109 LYS A CA 1
ATOM 830 C C . LYS A 1 109 ? -0.347 21.094 11.953 1 91.88 109 LYS A C 1
ATOM 832 O O . LYS A 1 109 ? -1.559 20.906 12.07 1 91.88 109 LYS A O 1
ATOM 837 N N . LEU A 1 110 ? 0.567 20.219 11.578 1 94.94 110 LEU A N 1
ATOM 838 C CA . LEU A 1 110 ? 0.167 18.828 11.414 1 94.94 110 LEU A CA 1
ATOM 839 C C . LEU A 1 110 ? -0.184 18.188 12.758 1 94.94 110 LEU A C 1
ATOM 841 O O . LEU A 1 110 ? 0.663 18.109 13.648 1 94.94 110 LEU A O 1
ATOM 845 N N . VAL A 1 111 ? -1.422 17.719 12.922 1 94.69 111 VAL A N 1
ATOM 846 C CA . VAL A 1 111 ? -1.821 17.234 14.234 1 94.69 111 VAL A CA 1
ATOM 847 C C . VAL A 1 111 ? -2.189 15.75 14.156 1 94.69 111 VAL A C 1
ATOM 849 O O . VAL A 1 111 ? -2.322 15.078 15.18 1 94.69 111 VAL A O 1
ATOM 852 N N . GLY A 1 112 ? -2.336 15.195 12.984 1 95.81 112 GLY A N 1
ATOM 853 C CA . GLY A 1 112 ? -2.682 13.789 12.836 1 95.81 112 GLY A CA 1
ATOM 854 C C . GLY A 1 112 ? -2.846 13.367 11.383 1 95.81 112 GLY A C 1
ATOM 855 O O . GLY A 1 112 ? -2.527 14.125 10.469 1 95.81 112 GLY A O 1
ATOM 856 N N . MET A 1 113 ? -3.236 12.117 11.18 1 96.25 113 MET A N 1
ATOM 857 C CA . MET A 1 113 ? -3.531 11.516 9.883 1 96.25 113 MET A CA 1
ATOM 858 C C . MET A 1 113 ? -4.805 10.68 9.953 1 96.25 113 MET A C 1
ATOM 860 O O . MET A 1 113 ? -5.109 10.086 10.984 1 96.25 113 MET A O 1
ATOM 864 N N . ILE A 1 114 ? -5.535 10.734 8.883 1 95.62 114 ILE A N 1
ATOM 865 C CA . ILE A 1 114 ? -6.672 9.836 8.719 1 95.62 114 ILE A CA 1
ATOM 866 C C . ILE A 1 114 ? -6.371 8.805 7.633 1 95.62 114 ILE A C 1
ATOM 868 O O . ILE A 1 114 ? -6.035 9.172 6.504 1 95.62 114 ILE A O 1
ATOM 872 N N . SER A 1 115 ? -6.418 7.555 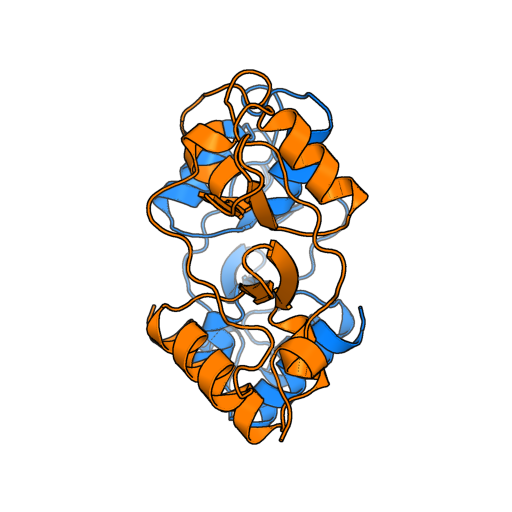8.016 1 92 115 SER A N 1
ATOM 873 C CA . SER A 1 115 ? -6.215 6.457 7.078 1 92 115 SER A CA 1
ATOM 874 C C . SER A 1 115 ? -7.508 5.672 6.855 1 92 115 SER A C 1
ATOM 876 O O . SER A 1 115 ? -8.516 5.938 7.508 1 92 115 SER A O 1
ATOM 878 N N . GLU A 1 116 ? -7.438 4.715 5.918 1 88.81 116 GLU A N 1
ATOM 879 C CA . GLU A 1 116 ? -8.555 3.805 5.691 1 88.81 116 GLU A CA 1
ATOM 880 C C . GLU A 1 116 ? -8.906 3.031 6.961 1 88.81 116 GLU A C 1
ATOM 882 O O . GLU A 1 116 ? -10.078 2.777 7.234 1 88.81 116 GLU A O 1
ATOM 887 N N . ALA A 1 117 ? -7.898 2.711 7.684 1 88.38 117 ALA A N 1
ATOM 888 C CA . ALA A 1 117 ? -8.125 1.988 8.93 1 88.38 117 ALA A CA 1
ATOM 889 C C . ALA A 1 117 ? -8.914 2.844 9.922 1 88.38 117 ALA A C 1
ATOM 891 O O . ALA A 1 117 ? -9.766 2.336 10.656 1 88.38 117 ALA A O 1
ATOM 892 N N . ASP A 1 118 ? -8.602 4.09 10.016 1 91.38 118 ASP A N 1
ATOM 893 C CA . ASP A 1 118 ? -9.336 5 10.883 1 91.38 118 ASP A CA 1
ATOM 894 C C . ASP A 1 118 ? -10.805 5.102 10.461 1 91.38 118 ASP A C 1
ATOM 896 O O . ASP A 1 118 ? -11.695 5.094 11.305 1 91.38 118 ASP A O 1
ATOM 900 N N . LEU A 1 119 ? -10.992 5.195 9.125 1 90.44 119 LEU A N 1
ATOM 901 C CA . LEU A 1 119 ? -12.359 5.285 8.609 1 90.44 119 LEU A CA 1
ATOM 902 C C . LEU A 1 119 ? -13.148 4.027 8.945 1 90.44 119 LEU A C 1
ATOM 904 O O . LEU A 1 119 ? -14.312 4.105 9.336 1 90.44 119 LEU A O 1
ATOM 908 N N . ALA A 1 120 ? -12.523 2.895 8.805 1 87.69 120 ALA A N 1
ATOM 909 C CA . ALA A 1 120 ? -13.172 1.613 9.055 1 87.69 120 ALA A CA 1
ATOM 910 C C . ALA A 1 120 ? -13.695 1.537 10.492 1 87.69 120 ALA A C 1
ATOM 912 O O . ALA A 1 120 ? -14.719 0.905 10.75 1 87.69 120 ALA A O 1
ATOM 913 N N . ARG A 1 121 ? -13.086 2.281 11.398 1 89.69 121 ARG A N 1
ATOM 914 C CA . ARG A 1 121 ? -13.438 2.219 12.812 1 89.69 121 ARG A CA 1
ATOM 915 C C . ARG A 1 121 ? -14.562 3.195 13.141 1 89.69 121 ARG A C 1
ATOM 917 O O . ARG A 1 121 ? -15.219 3.064 14.172 1 89.69 121 ARG A O 1
ATOM 924 N N . HIS A 1 122 ? -14.812 4.105 12.227 1 88.94 122 HIS A N 1
ATOM 925 C CA . HIS A 1 122 ? -15.672 5.195 12.672 1 88.94 122 HIS A CA 1
ATOM 926 C C . HIS A 1 122 ? -16.859 5.371 11.742 1 88.94 122 HIS A C 1
ATOM 928 O O . HIS A 1 122 ? -17.828 6.055 12.094 1 88.94 122 HIS A O 1
ATOM 934 N N . LEU A 1 123 ? -16.766 4.762 10.562 1 87.75 123 LEU A N 1
ATOM 935 C CA . LEU A 1 123 ? -17.844 4.93 9.586 1 87.75 123 LEU A CA 1
ATOM 936 C C . LEU A 1 123 ? -18.891 3.822 9.727 1 87.75 123 LEU A C 1
ATOM 938 O O . LEU A 1 123 ? -18.562 2.729 10.203 1 87.75 123 LEU A O 1
ATOM 942 N N . SER A 1 124 ? -20.078 4.199 9.258 1 87.88 124 SER A N 1
ATOM 943 C CA . SER A 1 124 ? -21.078 3.156 9.102 1 87.88 124 SER A CA 1
ATOM 944 C C . SER A 1 124 ? -20.719 2.199 7.973 1 87.88 124 SER A C 1
ATOM 946 O O . SER A 1 124 ? -19.875 2.521 7.129 1 87.88 124 SER A O 1
ATOM 948 N N . GLU A 1 125 ? -21.359 1.072 7.938 1 86.44 125 GLU A N 1
ATOM 949 C CA . GLU A 1 125 ? -21.109 0.095 6.883 1 86.44 125 GLU A CA 1
ATOM 950 C C . GLU A 1 125 ? -21.406 0.688 5.504 1 86.44 125 GLU A C 1
ATOM 952 O O . GLU A 1 125 ? -20.672 0.449 4.551 1 86.44 125 GLU A O 1
ATOM 957 N N . GLU A 1 126 ? -22.469 1.478 5.48 1 87.88 126 GLU A N 1
ATOM 958 C CA . GLU A 1 126 ? -22.844 2.09 4.211 1 87.88 126 GLU A CA 1
ATOM 959 C C . GLU A 1 126 ? -21.797 3.098 3.744 1 87.88 126 GLU A C 1
ATOM 961 O O . GLU A 1 126 ? -21.406 3.1 2.576 1 87.88 126 GLU A O 1
ATOM 966 N N . GLN A 1 127 ? -21.359 3.904 4.637 1 87.69 127 GLN A N 1
ATOM 967 C CA . GLN A 1 127 ? -20.344 4.895 4.32 1 87.69 127 GLN A CA 1
ATOM 968 C C . GLN A 1 127 ? -19.031 4.223 3.902 1 87.69 127 GLN A C 1
ATOM 970 O O . GLN A 1 127 ? -18.391 4.645 2.938 1 87.69 127 GLN A O 1
ATOM 975 N N . LEU A 1 128 ? -18.703 3.209 4.598 1 87.19 128 LEU A N 1
ATOM 976 C CA . LEU A 1 128 ? -17.469 2.49 4.336 1 87.19 128 LEU A CA 1
ATOM 977 C C . LEU A 1 128 ? -17.5 1.822 2.965 1 87.19 128 LEU A C 1
ATOM 979 O O . LEU A 1 128 ? -16.531 1.913 2.199 1 87.19 128 LEU A O 1
ATOM 983 N N . ALA A 1 129 ? -18.594 1.244 2.701 1 85.31 129 ALA A N 1
ATOM 984 C CA . ALA A 1 129 ? -18.734 0.587 1.406 1 85.31 129 ALA A CA 1
ATOM 985 C C . ALA A 1 129 ? -18.656 1.598 0.266 1 85.31 129 ALA A C 1
ATOM 987 O O . ALA A 1 129 ? -17.984 1.354 -0.743 1 85.31 129 ALA A O 1
ATOM 988 N N . HIS A 1 130 ? -19.312 2.674 0.391 1 86.94 130 HIS A N 1
ATOM 989 C CA . HIS A 1 130 ? -19.297 3.719 -0.627 1 86.94 130 HIS A CA 1
ATOM 990 C C . HIS A 1 130 ? -17.875 4.246 -0.848 1 86.94 130 HIS A C 1
ATOM 992 O O . HIS A 1 130 ? -17.453 4.434 -1.99 1 86.94 130 HIS A O 1
ATOM 998 N N . PHE A 1 131 ? -17.25 4.426 0.208 1 87.88 131 PHE A N 1
ATOM 999 C CA . PHE A 1 131 ? -15.875 4.926 0.139 1 87.88 131 PHE A CA 1
ATOM 1000 C C . PHE A 1 131 ? -14.984 3.951 -0.615 1 87.88 131 PHE A C 1
ATOM 1002 O O . PHE A 1 131 ? -14.266 4.344 -1.54 1 87.88 131 PHE A O 1
ATOM 1009 N N . VAL A 1 132 ? -15.016 2.717 -0.279 1 87.25 132 VAL A N 1
ATOM 1010 C CA . VAL A 1 132 ? -14.156 1.694 -0.868 1 87.25 132 VAL A CA 1
ATOM 1011 C C . VAL A 1 132 ? -14.484 1.535 -2.35 1 87.25 132 VAL A C 1
ATOM 1013 O O . VAL A 1 132 ? -13.586 1.451 -3.188 1 87.25 132 VAL A O 1
ATOM 1016 N N . GLU A 1 133 ? -15.68 1.59 -2.643 1 87.38 133 GLU A N 1
ATOM 1017 C CA . GLU A 1 133 ? -16.094 1.483 -4.039 1 87.38 133 GLU A CA 1
ATOM 1018 C C . GLU A 1 133 ? -15.578 2.664 -4.855 1 87.38 133 GLU A C 1
ATOM 1020 O O . GLU A 1 133 ? -15.102 2.488 -5.98 1 87.38 133 GLU A O 1
ATOM 1025 N N . SER A 1 134 ? -15.641 3.754 -4.246 1 86.38 134 SER A N 1
ATOM 1026 C CA . SER A 1 134 ? -15.234 4.969 -4.945 1 86.38 134 SER A CA 1
ATOM 1027 C C . SER A 1 134 ? -13.727 4.992 -5.172 1 86.38 134 SER A C 1
ATOM 1029 O O . SER A 1 134 ? -13.258 5.41 -6.234 1 86.38 134 SER A O 1
ATOM 1031 N N . ILE A 1 135 ? -12.984 4.59 -4.18 1 85.44 135 ILE A N 1
ATOM 1032 C CA . ILE A 1 135 ? -11.523 4.668 -4.234 1 85.44 135 ILE A CA 1
ATOM 1033 C C . ILE A 1 135 ? -10.992 3.635 -5.223 1 85.44 135 ILE A C 1
ATOM 1035 O O . ILE A 1 135 ? -10 3.887 -5.918 1 85.44 135 ILE A O 1
ATOM 1039 N N . TYR A 1 136 ? -11.695 2.479 -5.395 1 79.69 136 TYR A N 1
ATOM 1040 C CA . TYR A 1 136 ? -11.172 1.41 -6.238 1 79.69 136 TYR A CA 1
ATOM 1041 C C . TYR A 1 136 ? -11.852 1.414 -7.605 1 79.69 136 TYR A C 1
ATOM 1043 O O . TYR A 1 136 ? -11.359 0.786 -8.547 1 79.69 136 TYR A O 1
ATOM 1051 N N . ALA A 1 137 ? -13.062 1.924 -7.777 1 70.19 137 ALA A N 1
ATOM 1052 C CA . ALA A 1 137 ? -13.781 1.967 -9.047 1 70.19 137 ALA A CA 1
ATOM 1053 C C . ALA A 1 137 ? -13.078 2.875 -10.047 1 70.19 137 ALA A C 1
ATOM 1055 O O . ALA A 1 137 ? -13.125 2.635 -11.258 1 70.19 137 ALA A O 1
ATOM 1056 N N . ALA A 1 138 ? -12.578 4.043 -9.617 1 57.66 138 ALA A N 1
ATOM 1057 C CA . ALA A 1 138 ? -12.078 5.016 -10.586 1 57.66 138 ALA A CA 1
ATOM 1058 C C . ALA A 1 138 ? -10.82 4.5 -11.273 1 57.66 138 ALA A C 1
ATOM 1060 O O . ALA A 1 138 ? -10.453 4.98 -12.352 1 57.66 138 ALA A O 1
ATOM 1061 N N . ARG A 1 139 ? -10.32 3.496 -10.859 1 49.22 139 ARG A N 1
ATOM 1062 C CA . ARG A 1 139 ? -9.102 3.125 -11.57 1 49.22 139 ARG A CA 1
ATOM 1063 C C . ARG A 1 139 ? -9.391 2.07 -12.633 1 49.22 139 ARG A C 1
ATOM 1065 O O . ARG A 1 139 ? -10.156 1.134 -12.398 1 49.22 139 ARG A O 1
ATOM 1072 N N . MET B 1 1 ? -22.375 -19.516 -9.289 1 81.94 1 MET B N 1
ATOM 1073 C CA . MET B 1 1 ? -21.422 -19.406 -8.188 1 81.94 1 MET B CA 1
ATOM 1074 C C . MET B 1 1 ? -20.188 -18.641 -8.617 1 81.94 1 MET B C 1
ATOM 1076 O O . MET B 1 1 ? -19.547 -18.969 -9.625 1 81.94 1 MET B O 1
ATOM 1080 N N . THR B 1 2 ? -20 -17.469 -8.18 1 93.19 2 THR B N 1
ATOM 1081 C CA . THR B 1 2 ? -18.859 -16.641 -8.562 1 93.19 2 THR B CA 1
ATOM 1082 C C . THR B 1 2 ? -17.562 -17.219 -8.016 1 93.19 2 THR B C 1
ATOM 1084 O O . THR B 1 2 ? -17.469 -17.516 -6.82 1 93.19 2 THR B O 1
ATOM 1087 N N . THR B 1 3 ? -16.641 -17.562 -8.922 1 97 3 THR B N 1
ATOM 1088 C CA . THR B 1 3 ? -15.398 -18.203 -8.523 1 97 3 THR B CA 1
ATOM 1089 C C . THR B 1 3 ? -14.25 -17.203 -8.516 1 97 3 THR B C 1
ATOM 1091 O O . THR B 1 3 ? -14.398 -16.078 -8.969 1 97 3 THR B O 1
ATOM 1094 N N . ALA B 1 4 ? -13.086 -17.688 -7.941 1 97.75 4 ALA B N 1
ATOM 1095 C CA . ALA B 1 4 ? -11.859 -16.891 -7.988 1 97.75 4 ALA B CA 1
ATOM 1096 C C . ALA B 1 4 ? -11.5 -16.516 -9.43 1 97.75 4 ALA B C 1
ATOM 1098 O O . ALA B 1 4 ? -11.109 -15.383 -9.703 1 97.75 4 ALA B O 1
ATOM 1099 N N . ARG B 1 5 ? -11.688 -17.438 -10.297 1 96.69 5 ARG B N 1
ATOM 1100 C CA . ARG B 1 5 ? -11.391 -17.203 -11.711 1 96.69 5 ARG B CA 1
ATOM 1101 C C . ARG B 1 5 ? -12.234 -16.078 -12.273 1 96.69 5 ARG B C 1
ATOM 1103 O O . ARG B 1 5 ? -11.773 -15.305 -13.117 1 96.69 5 ARG B O 1
ATOM 1110 N N . ASP B 1 6 ? -13.414 -15.977 -11.852 1 96.06 6 ASP B N 1
ATOM 1111 C CA . ASP B 1 6 ? -14.359 -14.984 -12.359 1 96.06 6 ASP B CA 1
ATOM 1112 C C . ASP B 1 6 ? -13.969 -13.578 -11.914 1 96.06 6 ASP B C 1
ATOM 1114 O O . ASP B 1 6 ? -14.281 -12.594 -12.594 1 96.06 6 ASP B O 1
ATOM 1118 N N . ILE B 1 7 ? -13.258 -13.477 -10.805 1 94.94 7 ILE B N 1
ATOM 1119 C CA . ILE B 1 7 ? -13.086 -12.133 -10.25 1 94.94 7 ILE B CA 1
ATOM 1120 C C . ILE B 1 7 ? -11.617 -11.719 -10.344 1 94.94 7 ILE B C 1
ATOM 1122 O O . ILE B 1 7 ? -11.281 -10.555 -10.141 1 94.94 7 ILE B O 1
ATOM 1126 N N . MET B 1 8 ? -10.742 -12.633 -10.641 1 95.94 8 MET B N 1
ATOM 1127 C CA . MET B 1 8 ? -9.312 -12.328 -10.672 1 95.94 8 MET B CA 1
ATOM 1128 C C . MET B 1 8 ? -8.977 -11.43 -11.852 1 95.94 8 MET B C 1
ATOM 1130 O O . MET B 1 8 ? -9.703 -11.391 -12.844 1 95.94 8 MET B O 1
ATOM 1134 N N . HIS B 1 9 ? -7.941 -10.578 -11.734 1 93.25 9 HIS B N 1
ATOM 1135 C CA . HIS B 1 9 ? -7.277 -10.094 -12.938 1 93.25 9 HIS B CA 1
ATOM 1136 C C . HIS B 1 9 ? -6.293 -11.125 -13.477 1 93.25 9 HIS B C 1
ATOM 1138 O O . HIS B 1 9 ? -5.387 -11.562 -12.758 1 93.25 9 HIS B O 1
ATOM 1144 N N . ALA B 1 10 ? -6.445 -11.43 -14.664 1 90.94 10 ALA B N 1
ATOM 1145 C CA . ALA B 1 10 ? -5.684 -12.516 -15.273 1 90.94 10 ALA B CA 1
ATOM 1146 C C . ALA B 1 10 ? -4.301 -12.047 -15.711 1 90.94 10 ALA B C 1
ATOM 1148 O O . ALA B 1 10 ? -4.066 -10.844 -15.844 1 90.94 10 ALA B O 1
ATOM 1149 N N . GLY B 1 11 ? -3.4 -12.984 -15.852 1 87.62 11 GLY B N 1
ATOM 1150 C CA . GLY B 1 11 ? -2.102 -12.719 -16.453 1 87.62 11 GLY B CA 1
ATOM 1151 C C . GLY B 1 11 ? -1.122 -12.086 -15.477 1 87.62 11 GLY B C 1
ATOM 1152 O O . GLY B 1 11 ? -0.364 -11.188 -15.844 1 87.62 11 GLY B O 1
ATOM 1153 N N . ALA B 1 12 ? -1.163 -12.531 -14.227 1 90.31 12 ALA B N 1
ATOM 1154 C CA . ALA B 1 12 ? -0.21 -12.016 -13.242 1 90.31 12 ALA B CA 1
ATOM 1155 C C . ALA B 1 12 ? 1.223 -12.375 -13.633 1 90.31 12 ALA B C 1
ATOM 1157 O O . ALA B 1 12 ? 1.527 -13.539 -13.906 1 90.31 12 ALA B O 1
ATOM 1158 N N . LYS B 1 13 ? 2.029 -11.344 -13.734 1 93.06 13 LYS B N 1
ATOM 1159 C CA . LYS B 1 13 ? 3.447 -11.555 -14.016 1 93.06 13 LYS B CA 1
ATOM 1160 C C . LYS B 1 13 ? 4.23 -11.82 -12.734 1 93.06 13 LYS B C 1
ATOM 1162 O O . LYS B 1 13 ? 4.059 -11.117 -11.734 1 93.06 13 LYS B O 1
ATOM 1167 N N . CYS B 1 14 ? 5.012 -12.859 -12.883 1 94.56 14 CYS B N 1
ATOM 1168 C CA . CYS B 1 14 ? 5.832 -13.25 -11.742 1 94.56 14 CYS B CA 1
ATOM 1169 C C . CYS B 1 14 ? 7.254 -12.711 -11.883 1 94.56 14 CYS B C 1
ATOM 1171 O O . CYS B 1 14 ? 7.82 -12.734 -12.977 1 94.56 14 CYS B O 1
ATOM 1173 N N . ILE B 1 15 ? 7.777 -12.289 -10.758 1 97.19 15 ILE B N 1
ATOM 1174 C CA . ILE B 1 15 ? 9.203 -11.992 -10.742 1 97.19 15 ILE B CA 1
ATOM 1175 C C . ILE B 1 15 ? 9.992 -13.25 -10.383 1 97.19 15 ILE B C 1
ATOM 1177 O O . ILE B 1 15 ? 9.555 -14.047 -9.555 1 97.19 15 ILE B O 1
ATOM 11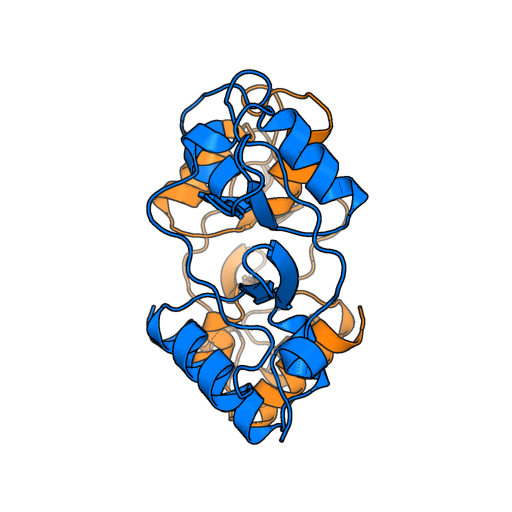81 N N . GLY B 1 16 ? 11.062 -13.445 -11.047 1 96.81 16 GLY B N 1
ATOM 1182 C CA . GLY B 1 16 ? 11.922 -14.57 -10.695 1 96.81 16 GLY B CA 1
ATOM 1183 C C . GLY B 1 16 ? 12.586 -14.406 -9.344 1 96.81 16 GLY B C 1
ATOM 1184 O O . GLY B 1 16 ? 12.977 -13.297 -8.969 1 96.81 16 GLY B O 1
ATOM 1185 N N . GLU B 1 17 ? 12.805 -15.516 -8.609 1 95.88 17 GLU B N 1
ATOM 1186 C CA . GLU B 1 17 ? 13.383 -15.453 -7.273 1 95.88 17 GLU B CA 1
ATOM 1187 C C . GLU B 1 17 ? 14.805 -14.898 -7.312 1 95.88 17 GLU B C 1
ATOM 1189 O O . GLU B 1 17 ? 15.281 -14.32 -6.332 1 95.88 17 GLU B O 1
ATOM 1194 N N . ASP B 1 18 ? 15.484 -14.938 -8.508 1 97.06 18 ASP B N 1
ATOM 1195 C CA . ASP B 1 18 ? 16.875 -14.508 -8.617 1 97.06 18 ASP B CA 1
ATOM 1196 C C . ASP B 1 18 ? 16.953 -13.07 -9.141 1 97.06 18 ASP B C 1
ATOM 1198 O O . ASP B 1 18 ? 18.031 -12.484 -9.172 1 97.06 18 ASP B O 1
ATOM 1202 N N . ASP B 1 19 ? 15.867 -12.578 -9.57 1 97.94 19 ASP B N 1
ATOM 1203 C CA . ASP B 1 19 ? 15.844 -11.188 -10.031 1 97.94 19 ASP B CA 1
ATOM 1204 C C . ASP B 1 19 ? 16.062 -10.219 -8.867 1 97.94 19 ASP B C 1
ATOM 1206 O O . ASP B 1 19 ? 15.758 -10.539 -7.723 1 97.94 19 ASP B O 1
ATOM 1210 N N . SER B 1 20 ? 16.609 -9.07 -9.125 1 98.56 20 SER B N 1
ATOM 1211 C CA . SER B 1 20 ? 16.906 -8.07 -8.102 1 98.56 20 SER B CA 1
ATOM 1212 C C . SER B 1 20 ? 15.648 -7.312 -7.691 1 98.56 20 SER B C 1
ATOM 1214 O O . SER B 1 20 ? 14.656 -7.301 -8.422 1 98.56 20 SER B O 1
ATOM 1216 N N . LEU B 1 21 ? 15.727 -6.676 -6.539 1 98.56 21 LEU B N 1
ATOM 1217 C CA . LEU B 1 21 ? 14.641 -5.805 -6.102 1 98.56 21 LEU B CA 1
ATOM 1218 C C . LEU B 1 21 ? 14.547 -4.566 -6.984 1 98.56 21 LEU B C 1
ATOM 1220 O O . LEU B 1 21 ? 13.492 -3.939 -7.07 1 98.56 21 LEU B O 1
ATOM 1224 N N . TYR B 1 22 ? 15.617 -4.203 -7.652 1 98.75 22 TYR B N 1
ATOM 1225 C CA . TYR B 1 22 ? 15.578 -3.17 -8.68 1 98.75 22 TYR B CA 1
ATOM 1226 C C . TYR B 1 22 ? 14.656 -3.574 -9.82 1 98.75 22 TYR B C 1
ATOM 1228 O O . TYR B 1 22 ? 13.797 -2.791 -10.242 1 98.75 22 TYR B O 1
ATOM 1236 N N . THR B 1 23 ? 14.82 -4.797 -10.258 1 98.75 23 THR B N 1
ATOM 1237 C CA . THR B 1 23 ? 13.953 -5.324 -11.305 1 98.75 23 THR B CA 1
ATOM 1238 C C . THR B 1 23 ? 12.5 -5.395 -10.828 1 98.75 23 THR B C 1
ATOM 1240 O O . THR B 1 23 ? 11.578 -5.051 -11.57 1 98.75 23 THR B O 1
ATOM 1243 N N . ALA B 1 24 ? 12.344 -5.832 -9.578 1 98.56 24 ALA B N 1
ATOM 1244 C CA . ALA B 1 24 ? 11 -5.871 -9 1 98.56 24 ALA B CA 1
ATOM 1245 C C . ALA B 1 24 ? 10.352 -4.488 -9.023 1 98.56 24 ALA B C 1
ATOM 1247 O O . ALA B 1 24 ? 9.195 -4.348 -9.43 1 98.56 24 ALA B O 1
ATOM 1248 N N . ALA B 1 25 ? 11.078 -3.484 -8.602 1 98.75 25 ALA B N 1
ATOM 1249 C CA . ALA B 1 25 ? 10.57 -2.115 -8.57 1 98.75 25 ALA B CA 1
ATOM 1250 C C . ALA B 1 25 ? 10.188 -1.637 -9.969 1 98.75 25 ALA B C 1
ATOM 1252 O O . ALA B 1 25 ? 9.148 -0.996 -10.148 1 98.75 25 ALA B O 1
ATOM 1253 N N . GLN B 1 26 ? 10.969 -1.965 -10.961 1 98.81 26 GLN B N 1
ATOM 1254 C CA . GLN B 1 26 ? 10.656 -1.604 -12.336 1 98.81 26 GLN B CA 1
ATOM 1255 C C . GLN B 1 26 ? 9.375 -2.285 -12.812 1 98.81 26 GLN B C 1
ATOM 1257 O O . GLN B 1 26 ? 8.539 -1.661 -13.469 1 98.81 26 GLN B O 1
ATOM 1262 N N . MET B 1 27 ? 9.266 -3.52 -12.516 1 98.19 27 MET B N 1
ATOM 1263 C CA . MET B 1 27 ? 8.055 -4.246 -12.875 1 98.19 27 MET B CA 1
ATOM 1264 C C . MET B 1 27 ? 6.824 -3.627 -12.219 1 98.19 27 MET B C 1
ATOM 1266 O O . MET B 1 27 ? 5.785 -3.463 -12.859 1 98.19 27 MET B O 1
ATOM 1270 N N . MET B 1 28 ? 6.973 -3.297 -10.938 1 97.44 28 MET B N 1
ATOM 1271 C CA . MET B 1 28 ? 5.855 -2.676 -10.234 1 97.44 28 MET B CA 1
ATOM 1272 C C . MET B 1 28 ? 5.469 -1.354 -10.891 1 97.44 28 MET B C 1
ATOM 1274 O O . MET B 1 28 ? 4.281 -1.062 -11.055 1 97.44 28 MET B O 1
ATOM 1278 N N . ARG B 1 29 ? 6.41 -0.576 -11.227 1 97.69 29 ARG B N 1
ATOM 1279 C CA . ARG B 1 29 ? 6.164 0.682 -11.93 1 97.69 29 ARG B CA 1
ATOM 1280 C C . ARG B 1 29 ? 5.477 0.441 -13.266 1 97.69 29 ARG B C 1
ATOM 1282 O O . ARG B 1 29 ? 4.438 1.039 -13.547 1 97.69 29 ARG B O 1
ATOM 1289 N N . ASP B 1 30 ? 5.98 -0.444 -14.07 1 97.19 30 ASP B N 1
ATOM 1290 C CA . ASP B 1 30 ? 5.539 -0.646 -15.445 1 97.19 30 ASP B CA 1
ATOM 1291 C C . ASP B 1 30 ? 4.172 -1.327 -15.484 1 97.19 30 ASP B C 1
ATOM 1293 O O . ASP B 1 30 ? 3.361 -1.049 -16.375 1 97.19 30 ASP B O 1
ATOM 1297 N N . LEU B 1 31 ? 3.896 -2.234 -14.57 1 94.31 31 LEU B N 1
ATOM 1298 C CA . LEU B 1 31 ? 2.648 -2.988 -14.523 1 94.31 31 LEU B CA 1
ATOM 1299 C C . LEU B 1 31 ? 1.617 -2.287 -13.648 1 94.31 31 LEU B C 1
ATOM 1301 O O . LEU B 1 31 ? 0.462 -2.713 -13.578 1 94.31 31 LEU B O 1
ATOM 1305 N N . LYS B 1 32 ? 2.029 -1.263 -12.93 1 92.94 32 LYS B N 1
ATOM 1306 C CA . LYS B 1 32 ? 1.175 -0.476 -12.047 1 92.94 32 LYS B CA 1
ATOM 1307 C C . LYS B 1 32 ? 0.553 -1.351 -10.961 1 92.94 32 LYS B C 1
ATOM 1309 O O . LYS B 1 32 ? -0.654 -1.284 -10.719 1 92.94 32 LYS B O 1
ATOM 1314 N N . VAL B 1 33 ? 1.398 -2.15 -10.383 1 91.75 33 VAL B N 1
ATOM 1315 C CA . VAL B 1 33 ? 0.998 -3.002 -9.273 1 91.75 33 VAL B CA 1
ATOM 1316 C C . VAL B 1 33 ? 1.919 -2.758 -8.078 1 91.75 33 VAL B C 1
ATOM 1318 O O . VAL B 1 33 ? 3.062 -2.328 -8.242 1 91.75 33 VAL B O 1
ATOM 1321 N N . GLY B 1 34 ? 1.419 -3.004 -6.852 1 93 34 GLY B N 1
ATOM 1322 C CA . GLY B 1 34 ? 2.207 -2.834 -5.641 1 93 34 GLY B CA 1
ATOM 1323 C C . GLY B 1 34 ? 2.729 -4.145 -5.082 1 93 34 GLY B C 1
ATOM 1324 O O . GLY B 1 34 ? 3.299 -4.172 -3.986 1 93 34 GLY B O 1
ATOM 1325 N N . SER B 1 35 ? 2.473 -5.207 -5.781 1 93.56 35 SER B N 1
ATOM 1326 C CA . SER B 1 35 ? 2.926 -6.531 -5.363 1 93.56 35 SER B CA 1
ATOM 1327 C C . SER B 1 35 ? 3.203 -7.426 -6.566 1 93.56 35 SER B C 1
ATOM 1329 O O . SER B 1 35 ? 2.617 -7.238 -7.633 1 93.56 35 SER B O 1
ATOM 1331 N N . LEU B 1 36 ? 4.148 -8.336 -6.371 1 95.62 36 LEU B N 1
ATOM 1332 C CA . LEU B 1 36 ? 4.492 -9.32 -7.387 1 95.62 36 LEU B CA 1
ATOM 1333 C C . LEU B 1 36 ? 4.594 -10.719 -6.777 1 95.62 36 LEU B C 1
ATOM 1335 O O . LEU B 1 36 ? 5.191 -10.891 -5.715 1 95.62 36 LEU B O 1
ATOM 1339 N N . PRO B 1 37 ? 3.957 -11.688 -7.438 1 95.75 37 PRO B N 1
ATOM 1340 C CA . PRO B 1 37 ? 4.309 -13.062 -7.062 1 95.75 37 PRO B CA 1
ATOM 1341 C C . PRO B 1 37 ? 5.758 -13.414 -7.402 1 95.75 37 PRO B C 1
ATOM 1343 O O . PRO B 1 37 ? 6.293 -12.93 -8.406 1 95.75 37 PRO B O 1
ATOM 1346 N N . ILE B 1 38 ? 6.398 -14.172 -6.535 1 96.5 38 ILE B N 1
ATOM 1347 C CA . ILE B 1 38 ? 7.754 -14.664 -6.762 1 96.5 38 ILE B CA 1
ATOM 1348 C C . ILE B 1 38 ? 7.703 -16.109 -7.238 1 96.5 38 ILE B C 1
ATOM 1350 O O . ILE B 1 38 ? 7.168 -16.984 -6.547 1 96.5 38 ILE B O 1
ATOM 1354 N N . CYS B 1 39 ? 8.219 -16.312 -8.398 1 93.94 39 CYS B N 1
ATOM 1355 C CA . CYS B 1 39 ? 8.281 -17.672 -8.906 1 93.94 39 CYS B CA 1
ATOM 1356 C C . CYS B 1 39 ? 9.719 -18.188 -8.922 1 93.94 39 CYS B C 1
ATOM 1358 O O . CYS B 1 39 ? 10.656 -17.406 -9.156 1 93.94 39 CYS B O 1
ATOM 1360 N N . GLY B 1 40 ? 9.805 -19.453 -8.617 1 91.75 40 GLY B N 1
ATOM 1361 C CA . GLY B 1 40 ? 11.102 -20.094 -8.703 1 91.75 40 GLY B CA 1
ATOM 1362 C C . GLY B 1 40 ? 11.453 -20.562 -10.102 1 91.75 40 GLY B C 1
ATOM 1363 O O . GLY B 1 40 ? 10.727 -20.281 -11.055 1 91.75 40 GLY B O 1
ATOM 1364 N N . ARG B 1 41 ? 12.609 -21.203 -10.219 1 90.5 41 ARG B N 1
ATOM 1365 C CA . ARG B 1 41 ? 13.031 -21.781 -11.484 1 90.5 41 ARG B CA 1
ATOM 1366 C C . ARG B 1 41 ? 12.102 -22.906 -11.914 1 90.5 41 ARG B C 1
ATOM 1368 O O . ARG B 1 41 ? 12.039 -23.266 -13.094 1 90.5 41 ARG B O 1
ATOM 1375 N N . ASP B 1 42 ? 11.344 -23.438 -10.984 1 88.69 42 ASP B N 1
ATOM 1376 C CA . ASP B 1 42 ? 10.391 -24.516 -11.258 1 88.69 42 ASP B CA 1
ATOM 1377 C C . ASP B 1 42 ? 9.047 -23.953 -11.719 1 88.69 42 ASP B C 1
ATOM 1379 O O . ASP B 1 42 ? 8.086 -24.703 -11.898 1 88.69 42 ASP B O 1
ATOM 1383 N N . ASP B 1 43 ? 8.938 -22.656 -11.844 1 86.94 43 ASP B N 1
ATOM 1384 C CA . ASP B 1 43 ? 7.75 -21.938 -12.289 1 86.94 43 ASP B CA 1
ATOM 1385 C C . ASP B 1 43 ? 6.617 -22.062 -11.266 1 86.94 43 ASP B C 1
ATOM 1387 O O . ASP B 1 43 ? 5.441 -21.969 -11.625 1 86.94 43 ASP B O 1
ATOM 1391 N N . ARG B 1 44 ? 7 -22.375 -10.133 1 89.62 44 ARG B N 1
ATOM 1392 C CA . ARG B 1 44 ? 6.016 -22.438 -9.062 1 89.62 44 ARG B CA 1
ATOM 1393 C C . ARG B 1 44 ? 6.055 -21.172 -8.203 1 89.62 44 ARG B C 1
ATOM 1395 O O . ARG B 1 44 ? 7.066 -20.469 -8.164 1 89.62 44 ARG B O 1
ATOM 1402 N N . LEU B 1 45 ? 4.973 -20.953 -7.574 1 93.38 45 LEU B N 1
ATOM 1403 C CA . LEU B 1 45 ? 4.855 -19.797 -6.691 1 93.38 45 LEU B CA 1
ATOM 1404 C C . LEU B 1 45 ? 5.637 -20.016 -5.402 1 93.38 45 LEU B C 1
ATOM 1406 O O . LEU B 1 45 ? 5.371 -20.969 -4.664 1 93.38 45 LEU B O 1
ATOM 1410 N N . HIS B 1 46 ? 6.57 -19.109 -5.074 1 92.69 46 HIS B N 1
ATOM 1411 C CA . HIS B 1 46 ? 7.414 -19.25 -3.895 1 92.69 46 HIS B CA 1
ATOM 1412 C C . HIS B 1 46 ? 7.105 -18.156 -2.867 1 92.69 46 HIS B C 1
ATOM 1414 O O . HIS B 1 46 ? 7.504 -18.266 -1.705 1 92.69 46 HIS B O 1
ATOM 1420 N N . GLY B 1 47 ? 6.441 -17.172 -3.238 1 93.25 47 GLY B N 1
ATOM 1421 C CA . GLY B 1 47 ? 6.129 -16.078 -2.332 1 93.25 47 GLY B CA 1
ATOM 1422 C C . GLY B 1 47 ? 5.496 -14.883 -3.027 1 93.25 47 GLY B C 1
ATOM 1423 O O . GLY B 1 47 ? 5.125 -14.969 -4.199 1 93.25 47 GLY B O 1
ATOM 1424 N N . ILE B 1 48 ? 5.238 -13.898 -2.273 1 94.19 48 ILE B N 1
ATOM 1425 C CA . ILE B 1 48 ? 4.762 -12.602 -2.754 1 94.19 48 ILE B CA 1
ATOM 1426 C C . ILE B 1 48 ? 5.633 -11.492 -2.184 1 94.19 48 ILE B C 1
ATOM 1428 O O . ILE B 1 48 ? 5.996 -11.516 -1.005 1 94.19 48 ILE B O 1
ATOM 1432 N N . ILE B 1 49 ? 6.047 -10.57 -3.02 1 95.19 49 ILE B N 1
ATOM 1433 C CA . ILE B 1 49 ? 6.773 -9.391 -2.551 1 95.19 49 ILE B CA 1
ATOM 1434 C C . ILE B 1 49 ? 5.957 -8.133 -2.824 1 95.19 49 ILE B C 1
ATOM 1436 O O . ILE B 1 49 ? 5.34 -8.008 -3.885 1 95.19 49 ILE B O 1
ATOM 1440 N N . THR B 1 50 ? 5.855 -7.254 -1.809 1 94.06 50 THR B N 1
ATOM 1441 C CA . THR B 1 50 ? 5.137 -5.992 -1.938 1 94.06 50 THR B CA 1
ATOM 1442 C C . THR B 1 50 ? 6.109 -4.816 -1.976 1 94.06 50 THR B C 1
ATOM 1444 O O . THR B 1 50 ? 7.285 -4.965 -1.629 1 94.06 50 THR B O 1
ATOM 1447 N N . ASP B 1 51 ? 5.586 -3.693 -2.486 1 96.19 51 ASP B N 1
ATOM 1448 C CA . ASP B 1 51 ? 6.383 -2.471 -2.42 1 96.19 51 ASP B CA 1
ATOM 1449 C C . ASP B 1 51 ? 6.805 -2.17 -0.985 1 96.19 51 ASP B C 1
ATOM 1451 O O . ASP B 1 51 ? 7.953 -1.79 -0.738 1 96.19 51 ASP B O 1
ATOM 1455 N N . ARG B 1 52 ? 5.961 -2.506 -0.035 1 95.19 52 ARG B N 1
ATOM 1456 C CA . ARG B 1 52 ? 6.289 -2.277 1.369 1 95.19 52 ARG B CA 1
ATOM 1457 C C . ARG B 1 52 ? 7.441 -3.172 1.815 1 95.19 52 ARG B C 1
ATOM 1459 O O . ARG B 1 52 ? 8.297 -2.746 2.594 1 95.19 52 ARG B O 1
ATOM 1466 N N . ASP B 1 53 ? 7.48 -4.352 1.403 1 95.94 53 ASP B N 1
ATOM 1467 C CA . ASP B 1 53 ? 8.578 -5.254 1.733 1 95.94 53 ASP B CA 1
ATOM 1468 C C . ASP B 1 53 ? 9.922 -4.648 1.324 1 95.94 53 ASP B C 1
ATOM 1470 O O . ASP B 1 53 ? 10.898 -4.738 2.068 1 95.94 53 ASP B O 1
ATOM 1474 N N . ILE B 1 54 ? 9.969 -4.094 0.1 1 98.25 54 ILE B N 1
ATOM 1475 C CA . ILE B 1 54 ? 11.195 -3.506 -0.421 1 98.25 54 ILE B CA 1
ATOM 1476 C C . ILE B 1 54 ? 11.641 -2.352 0.477 1 98.25 54 ILE B C 1
ATOM 1478 O O . ILE B 1 54 ? 12.82 -2.234 0.814 1 98.25 54 ILE B O 1
ATOM 1482 N N . VAL B 1 55 ? 10.703 -1.582 0.889 1 98.44 55 VAL B N 1
ATOM 1483 C CA . VAL B 1 55 ? 11 -0.413 1.71 1 98.44 55 VAL B CA 1
ATOM 1484 C C . VAL B 1 55 ? 11.461 -0.858 3.098 1 98.44 55 VAL B C 1
ATOM 1486 O O . VAL B 1 55 ? 12.477 -0.385 3.604 1 98.44 55 VAL B O 1
ATOM 1489 N N . LEU B 1 56 ? 10.789 -1.771 3.715 1 98.19 56 LEU B N 1
ATOM 1490 C CA . LEU B 1 56 ? 11.047 -2.137 5.105 1 98.19 56 LEU B CA 1
ATOM 1491 C C . LEU B 1 56 ? 12.25 -3.066 5.211 1 98.19 56 LEU B C 1
ATOM 1493 O O . LEU B 1 56 ? 13.047 -2.947 6.141 1 98.19 56 LEU B O 1
ATOM 1497 N N . ARG B 1 57 ? 12.359 -3.959 4.293 1 97.69 57 ARG B N 1
ATOM 1498 C CA . ARG B 1 57 ? 13.312 -5.051 4.477 1 97.69 57 ARG B CA 1
ATOM 1499 C C . ARG B 1 57 ? 14.547 -4.852 3.613 1 97.69 57 ARG B C 1
ATOM 1501 O O . ARG B 1 57 ? 15.523 -5.602 3.732 1 97.69 57 ARG B O 1
ATOM 1508 N N . CYS B 1 58 ? 14.531 -3.904 2.781 1 98.5 58 CYS B N 1
ATOM 1509 C CA . CYS B 1 58 ? 15.711 -3.58 1.987 1 98.5 58 CYS B CA 1
ATOM 1510 C C . CYS B 1 58 ? 16.172 -2.156 2.266 1 98.5 58 CYS B C 1
ATOM 1512 O O . CYS B 1 58 ? 17.234 -1.952 2.879 1 98.5 58 CYS B O 1
ATOM 1514 N N . CYS B 1 59 ? 15.367 -1.183 1.95 1 98.69 59 CYS B N 1
ATOM 1515 C CA . CYS B 1 59 ? 15.766 0.212 2.105 1 98.69 59 CYS B CA 1
ATOM 1516 C C . CYS B 1 59 ? 16.047 0.54 3.566 1 98.69 59 CYS B C 1
ATOM 1518 O O . CYS B 1 59 ? 17.078 1.134 3.885 1 98.69 59 CYS B O 1
ATOM 1520 N N . ALA B 1 60 ? 15.18 0.158 4.441 1 98.69 60 ALA B N 1
ATOM 1521 C CA . ALA B 1 60 ? 15.32 0.486 5.859 1 98.69 60 ALA B CA 1
ATOM 1522 C C . ALA B 1 60 ? 16.516 -0.233 6.473 1 98.69 60 ALA B C 1
ATOM 1524 O O . ALA B 1 60 ? 17.016 0.168 7.527 1 98.69 60 ALA B O 1
ATOM 1525 N N . GLU B 1 61 ? 16.906 -1.279 5.867 1 98.38 61 GLU B N 1
ATOM 1526 C CA . GLU B 1 61 ? 18.047 -2.051 6.355 1 98.38 61 GLU B CA 1
ATOM 1527 C C . GLU B 1 61 ? 19.344 -1.576 5.719 1 98.38 61 GLU B C 1
ATOM 1529 O O . GLU B 1 61 ? 20.406 -2.156 5.957 1 98.38 61 GLU B O 1
ATOM 1534 N N . GLY B 1 62 ? 19.297 -0.611 4.941 1 98 62 GLY B N 1
ATOM 1535 C CA . GLY B 1 62 ? 20.469 -0.035 4.312 1 98 62 GLY B CA 1
ATOM 1536 C C . GLY B 1 62 ? 21.031 -0.895 3.195 1 98 62 GLY B C 1
ATOM 1537 O O . GLY B 1 62 ? 22.219 -0.807 2.875 1 98 62 GLY B O 1
ATOM 1538 N N . ARG B 1 63 ? 20.219 -1.753 2.66 1 97.88 63 ARG B N 1
ATOM 1539 C CA . ARG B 1 63 ? 20.656 -2.629 1.579 1 97.88 63 ARG B CA 1
ATOM 1540 C C . ARG B 1 63 ? 20.359 -2.01 0.218 1 97.88 63 ARG B C 1
ATOM 1542 O O . ARG B 1 63 ? 19.562 -1.077 0.114 1 97.88 63 ARG B O 1
ATOM 1549 N N . ASN B 1 64 ? 21.062 -2.504 -0.733 1 97.69 64 ASN B N 1
ATOM 1550 C CA . ASN B 1 64 ? 20.953 -2.025 -2.107 1 97.69 64 ASN B CA 1
ATOM 1551 C C . ASN B 1 64 ? 19.953 -2.855 -2.906 1 97.69 64 ASN B C 1
ATOM 1553 O O . ASN B 1 64 ? 20.188 -4.035 -3.166 1 97.69 64 ASN B O 1
ATOM 1557 N N . PRO B 1 65 ? 18.875 -2.221 -3.436 1 98.06 65 PRO B N 1
ATOM 1558 C CA . PRO B 1 65 ? 17.859 -2.973 -4.188 1 98.06 65 PRO B CA 1
ATOM 1559 C C . PRO B 1 65 ? 18.438 -3.646 -5.43 1 98.06 65 PRO B C 1
ATOM 1561 O O . PRO B 1 65 ? 17.922 -4.684 -5.863 1 98.06 65 PRO B O 1
ATOM 1564 N N . ALA B 1 66 ? 19.453 -3.104 -6.016 1 97.81 66 ALA B N 1
ATOM 1565 C CA . ALA B 1 66 ? 20.047 -3.668 -7.227 1 97.81 66 ALA B CA 1
ATOM 1566 C C . ALA B 1 66 ? 20.781 -4.965 -6.918 1 97.81 66 ALA B C 1
ATOM 1568 O O . ALA B 1 66 ? 21.047 -5.77 -7.82 1 97.81 66 ALA B O 1
ATOM 1569 N N . GLU B 1 67 ? 21.109 -5.164 -5.68 1 97.69 67 GLU B N 1
ATOM 1570 C CA . GLU B 1 67 ? 21.938 -6.312 -5.297 1 97.69 67 GLU B CA 1
ATOM 1571 C C . GLU B 1 67 ? 21.094 -7.367 -4.578 1 97.69 67 GLU B C 1
ATOM 1573 O O . GLU B 1 67 ? 21.453 -8.547 -4.57 1 97.69 67 GLU B O 1
ATOM 1578 N N . MET B 1 68 ? 20.031 -7.004 -3.969 1 97.94 68 MET B N 1
ATOM 1579 C CA . MET B 1 68 ? 19.188 -7.938 -3.227 1 97.94 68 MET B CA 1
ATOM 1580 C C . MET B 1 68 ? 18.219 -8.648 -4.16 1 97.94 68 MET B C 1
ATOM 1582 O O . MET B 1 68 ? 17.609 -8.023 -5.031 1 97.94 68 MET B O 1
ATOM 1586 N N . ARG B 1 69 ? 18.125 -9.953 -3.957 1 97.88 69 ARG B N 1
ATOM 1587 C CA . ARG B 1 69 ? 17.25 -10.75 -4.805 1 97.88 69 ARG B CA 1
ATOM 1588 C C . ARG B 1 69 ? 15.844 -10.836 -4.215 1 97.88 69 ARG B C 1
ATOM 1590 O O . ARG B 1 69 ? 15.672 -10.859 -2.996 1 97.88 69 ARG B O 1
ATOM 1597 N N . ALA B 1 70 ? 14.836 -10.961 -5.125 1 97.69 70 ALA B N 1
ATOM 1598 C CA . ALA B 1 70 ? 13.438 -11.078 -4.715 1 97.69 70 ALA B CA 1
ATOM 1599 C C . ALA B 1 70 ? 13.242 -12.273 -3.781 1 97.69 70 ALA B C 1
ATOM 1601 O O . ALA B 1 70 ? 12.492 -12.188 -2.807 1 97.69 70 ALA B O 1
ATOM 1602 N N . GLY B 1 71 ? 13.922 -13.32 -4.105 1 96 71 GLY B N 1
ATOM 1603 C CA . GLY B 1 71 ? 13.797 -14.531 -3.312 1 96 71 GLY B CA 1
ATOM 1604 C C . GLY B 1 71 ? 14.188 -14.344 -1.86 1 96 71 GLY B C 1
ATOM 1605 O O . GLY B 1 71 ? 13.758 -15.102 -0.988 1 96 71 GLY B O 1
ATOM 1606 N N . GLU B 1 72 ? 15.023 -13.375 -1.515 1 96 72 GLU B N 1
ATOM 1607 C CA . GLU B 1 72 ? 15.445 -13.086 -0.146 1 96 72 GLU B CA 1
ATOM 1608 C C . GLU B 1 72 ? 14.281 -12.547 0.683 1 96 72 GLU B C 1
ATOM 1610 O O . GLU B 1 72 ? 14.328 -12.555 1.914 1 96 72 GLU B O 1
ATOM 1615 N N . LEU B 1 73 ? 13.266 -12.031 0.007 1 94 73 LEU B N 1
ATOM 1616 C CA . LEU B 1 73 ? 12.109 -11.492 0.708 1 94 73 LEU B CA 1
ATOM 1617 C C . LEU B 1 73 ? 10.961 -12.5 0.725 1 94 73 LEU B C 1
ATOM 1619 O O . LEU B 1 73 ? 9.906 -12.234 1.312 1 94 73 LEU B O 1
ATOM 1623 N N . ALA B 1 74 ? 11.133 -13.523 -0.008 1 85.31 74 ALA B N 1
ATOM 1624 C CA . ALA B 1 74 ? 10.125 -14.578 -0.026 1 85.31 74 ALA B CA 1
ATOM 1625 C C . ALA B 1 74 ? 10.039 -15.281 1.327 1 85.31 74 ALA B C 1
ATOM 1627 O O . ALA B 1 74 ? 10.93 -16.047 1.696 1 85.31 74 ALA B O 1
ATOM 1628 N N . GLN B 1 75 ? 9.289 -14.734 2.211 1 75.38 75 GLN B N 1
ATOM 1629 C CA . GLN B 1 75 ? 9.211 -15.375 3.52 1 75.38 75 GLN B CA 1
ATOM 1630 C C . GLN B 1 75 ? 7.996 -16.281 3.617 1 75.38 75 GLN B C 1
ATOM 1632 O O . GLN B 1 75 ? 6.871 -15.859 3.35 1 75.38 75 GLN B O 1
ATOM 1637 N N . GLY B 1 76 ? 8.312 -17.594 3.904 1 74.31 76 GLY B N 1
ATOM 1638 C CA . GLY B 1 76 ? 7.27 -18.562 4.211 1 74.31 76 GLY B CA 1
ATOM 1639 C C . GLY B 1 76 ? 6.484 -19 2.99 1 74.31 76 GLY B C 1
ATOM 1640 O O . GLY B 1 76 ? 6.891 -18.734 1.857 1 74.31 76 GLY B O 1
ATOM 1641 N N . LYS B 1 77 ? 5.418 -19.75 3.211 1 82.81 77 LYS B N 1
ATOM 1642 C CA . LYS B 1 77 ? 4.535 -20.234 2.158 1 82.81 77 LYS B CA 1
ATOM 1643 C C . LYS B 1 77 ? 3.463 -19.203 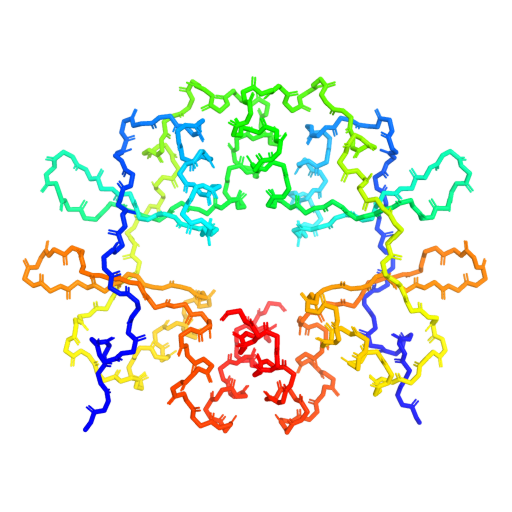1.816 1 82.81 77 LYS B C 1
ATOM 1645 O O . LYS B 1 77 ? 2.75 -18.719 2.701 1 82.81 77 LYS B O 1
ATOM 1650 N N . PRO B 1 78 ? 3.455 -18.797 0.553 1 91.38 78 PRO B N 1
ATOM 1651 C CA . PRO B 1 78 ? 2.436 -17.828 0.175 1 91.38 78 PRO B CA 1
ATOM 1652 C C . PRO B 1 78 ? 1.016 -18.375 0.294 1 91.38 78 PRO B C 1
ATOM 1654 O O . PRO B 1 78 ? 0.792 -19.562 0.088 1 91.38 78 PRO B O 1
ATOM 1657 N N . HIS B 1 79 ? 0.099 -17.484 0.761 1 94 79 HIS B N 1
ATOM 1658 C CA . HIS B 1 79 ? -1.318 -17.812 0.686 1 94 79 HIS B CA 1
ATOM 1659 C C . HIS B 1 79 ? -1.838 -17.688 -0.743 1 94 79 HIS B C 1
ATOM 1661 O O . HIS B 1 79 ? -1.514 -16.734 -1.447 1 94 79 HIS B O 1
ATOM 1667 N N . TRP B 1 80 ? -2.516 -18.688 -1.188 1 95.38 80 TRP B N 1
ATOM 1668 C CA . TRP B 1 80 ? -3.111 -18.672 -2.52 1 95.38 80 TRP B CA 1
ATOM 1669 C C . TRP B 1 80 ? -4.465 -19.375 -2.523 1 95.38 80 TRP B C 1
ATOM 1671 O O . TRP B 1 80 ? -4.848 -20 -1.534 1 95.38 80 TRP B O 1
ATOM 1681 N N . VAL B 1 81 ? -5.234 -19.172 -3.635 1 97.06 81 VAL B N 1
ATOM 1682 C CA . VAL B 1 81 ? -6.52 -19.844 -3.797 1 97.06 81 VAL B CA 1
ATOM 1683 C C . VAL B 1 81 ? -6.562 -20.562 -5.148 1 97.06 81 VAL B C 1
ATOM 1685 O O . VAL B 1 81 ? -5.887 -20.156 -6.094 1 97.06 81 VAL B O 1
ATOM 1688 N N . ASP B 1 82 ? -7.367 -21.625 -5.133 1 97.56 82 ASP B N 1
ATOM 1689 C CA . ASP B 1 82 ? -7.633 -22.312 -6.398 1 97.56 82 ASP B CA 1
ATOM 1690 C C . ASP B 1 82 ? -8.562 -21.484 -7.281 1 97.56 82 ASP B C 1
ATOM 1692 O O . ASP B 1 82 ? -9.492 -20.844 -6.789 1 97.56 82 ASP B O 1
ATOM 1696 N N . ALA B 1 83 ? -8.344 -21.578 -8.602 1 97.25 83 ALA B N 1
ATOM 1697 C CA . ALA B 1 83 ? -9.18 -20.844 -9.555 1 97.25 83 ALA B CA 1
ATOM 1698 C C . ALA B 1 83 ? -10.648 -21.203 -9.391 1 97.25 83 ALA B C 1
ATOM 1700 O O . ALA B 1 83 ? -11.531 -20.391 -9.633 1 97.25 83 ALA B O 1
ATOM 1701 N N . GLY B 1 84 ? -10.906 -22.344 -8.969 1 97.44 84 GLY B N 1
ATOM 1702 C CA . GLY B 1 84 ? -12.273 -22.828 -8.828 1 97.44 84 GLY B CA 1
ATOM 1703 C C . GLY B 1 84 ? -12.875 -22.531 -7.469 1 97.44 84 GLY B C 1
ATOM 1704 O O . GLY B 1 84 ? -14.047 -22.812 -7.227 1 97.44 84 GLY B O 1
ATOM 1705 N N . SER B 1 85 ? -12.141 -21.938 -6.582 1 97.12 85 SER B N 1
ATOM 1706 C CA . SER B 1 85 ? -12.641 -21.594 -5.254 1 97.12 85 SER B CA 1
ATOM 1707 C C . SER B 1 85 ? -13.797 -20.609 -5.34 1 97.12 85 SER B C 1
ATOM 1709 O O . SER B 1 85 ? -13.773 -19.672 -6.148 1 97.12 85 SER B O 1
ATOM 1711 N N . ASP B 1 86 ? -14.789 -20.781 -4.449 1 96.38 86 ASP B N 1
ATOM 1712 C CA . ASP B 1 86 ? -15.891 -19.828 -4.32 1 96.38 86 ASP B CA 1
ATOM 1713 C C . ASP B 1 86 ? -15.414 -18.5 -3.742 1 96.38 86 ASP B C 1
ATOM 1715 O O . ASP B 1 86 ? -14.531 -18.484 -2.875 1 96.38 86 ASP B O 1
ATOM 1719 N N . VAL B 1 87 ? -16.078 -17.438 -4.164 1 94.5 87 VAL B N 1
ATOM 1720 C CA . VAL B 1 87 ? -15.68 -16.109 -3.748 1 94.5 87 VAL B CA 1
ATOM 1721 C C . VAL B 1 87 ? -15.766 -15.984 -2.227 1 94.5 87 VAL B C 1
ATOM 1723 O O . VAL B 1 87 ? -14.945 -15.312 -1.604 1 94.5 87 VAL B O 1
ATOM 1726 N N . ASP B 1 88 ? -16.672 -16.656 -1.6 1 94 88 ASP B N 1
ATOM 1727 C CA . ASP B 1 88 ? -16.781 -16.609 -0.146 1 94 88 ASP B CA 1
ATOM 1728 C C . ASP B 1 88 ? -15.555 -17.234 0.521 1 94 88 ASP B C 1
ATOM 1730 O O . ASP B 1 88 ? -15.102 -16.75 1.562 1 94 88 ASP B O 1
ATOM 1734 N N . GLN B 1 89 ? -15.109 -18.25 -0.085 1 94.94 89 GLN B N 1
ATOM 1735 C CA . GLN B 1 89 ? -13.898 -18.891 0.415 1 94.94 89 GLN B CA 1
ATOM 1736 C C . GLN B 1 89 ? -12.688 -17.969 0.259 1 94.94 89 GLN B C 1
ATOM 1738 O O . GLN B 1 89 ? -11.836 -17.906 1.146 1 94.94 89 GLN B O 1
ATOM 1743 N N . VAL B 1 90 ? -12.633 -17.297 -0.856 1 95.94 90 VAL B N 1
ATOM 1744 C CA . VAL B 1 90 ? -11.562 -16.344 -1.118 1 95.94 90 VAL B CA 1
ATOM 1745 C C . VAL B 1 90 ? -11.57 -15.25 -0.052 1 95.94 90 VAL B C 1
ATOM 1747 O O . VAL B 1 90 ? -10.539 -14.969 0.567 1 95.94 90 VAL B O 1
ATOM 1750 N N . LEU B 1 91 ? -12.711 -14.719 0.221 1 94.56 91 LEU B N 1
ATOM 1751 C CA . LEU B 1 91 ? -12.867 -13.648 1.199 1 94.56 91 LEU B CA 1
ATOM 1752 C C . LEU B 1 91 ? -12.477 -14.125 2.594 1 94.56 91 LEU B C 1
ATOM 1754 O O . LEU B 1 91 ? -11.766 -13.43 3.316 1 94.56 91 LEU B O 1
ATOM 1758 N N . SER B 1 92 ? -12.906 -15.312 2.959 1 94.5 92 SER B N 1
ATOM 1759 C CA . SER B 1 92 ? -12.609 -15.867 4.273 1 94.5 92 SER B CA 1
ATOM 1760 C C . SER B 1 92 ? -11.109 -16.047 4.473 1 94.5 92 SER B C 1
ATOM 1762 O O . SER B 1 92 ? -10.57 -15.727 5.535 1 94.5 92 SER B O 1
ATOM 1764 N N . MET B 1 93 ? -10.547 -16.5 3.451 1 94.31 93 MET B N 1
ATOM 1765 C CA . MET B 1 93 ? -9.102 -16.703 3.504 1 94.31 93 MET B CA 1
ATOM 1766 C C . MET B 1 93 ? -8.367 -15.367 3.656 1 94.31 93 MET B C 1
ATOM 1768 O O . MET B 1 93 ? -7.484 -15.234 4.504 1 94.31 93 MET B O 1
ATOM 1772 N N . MET B 1 94 ? -8.734 -14.352 2.881 1 94.19 94 MET B N 1
ATOM 1773 C CA . MET B 1 94 ? -8.102 -13.039 2.941 1 94.19 94 MET B CA 1
ATOM 1774 C C . MET B 1 94 ? -8.32 -12.398 4.309 1 94.19 94 MET B C 1
ATOM 1776 O O . MET B 1 94 ? -7.387 -11.828 4.883 1 94.19 94 MET B O 1
ATOM 1780 N N . GLU B 1 95 ? -9.453 -12.539 4.867 1 92.94 95 GLU B N 1
ATOM 1781 C CA . GLU B 1 95 ? -9.781 -11.992 6.18 1 92.94 95 GLU B CA 1
ATOM 1782 C C . GLU B 1 95 ? -8.992 -12.688 7.281 1 92.94 95 GLU B C 1
ATOM 1784 O O . GLU B 1 95 ? -8.43 -12.039 8.164 1 92.94 95 GLU B O 1
ATOM 1789 N N . GLN B 1 96 ? -8.953 -14.039 7.203 1 92.81 96 GLN B N 1
ATOM 1790 C CA . GLN B 1 96 ? -8.258 -14.852 8.195 1 92.81 96 GLN B CA 1
ATOM 1791 C C . GLN B 1 96 ? -6.777 -14.469 8.281 1 92.81 96 GLN B C 1
ATOM 1793 O O . GLN B 1 96 ? -6.211 -14.406 9.375 1 92.81 96 GLN B O 1
ATOM 1798 N N . HIS B 1 97 ? -6.219 -14.227 7.211 1 90.62 97 HIS B N 1
ATOM 1799 C CA . HIS B 1 97 ? -4.785 -13.969 7.168 1 90.62 97 HIS B CA 1
ATOM 1800 C C . HIS B 1 97 ? -4.5 -12.477 7.062 1 90.62 97 HIS B C 1
ATOM 1802 O O . HIS B 1 97 ? -3.338 -12.062 6.992 1 90.62 97 HIS B O 1
ATOM 1808 N N . GLN B 1 98 ? -5.512 -11.641 6.988 1 89.44 98 GLN B N 1
ATOM 1809 C CA . GLN B 1 98 ? -5.422 -10.188 6.93 1 89.44 98 GLN B CA 1
ATOM 1810 C C . GLN B 1 98 ? -4.574 -9.734 5.742 1 89.44 98 GLN B C 1
ATOM 1812 O O . GLN B 1 98 ? -3.654 -8.93 5.898 1 89.44 98 GLN B O 1
ATOM 1817 N N . ILE B 1 99 ? -4.91 -10.344 4.617 1 89.88 99 ILE B N 1
ATOM 1818 C CA . ILE B 1 99 ? -4.176 -10 3.408 1 89.88 99 ILE B CA 1
ATOM 1819 C C . ILE B 1 99 ? -5.109 -9.305 2.416 1 89.88 99 ILE B C 1
ATOM 1821 O O . ILE B 1 99 ? -6.316 -9.578 2.404 1 89.88 99 ILE B O 1
ATOM 1825 N N . ARG B 1 100 ? -4.551 -8.445 1.499 1 88.75 100 ARG B N 1
ATOM 1826 C CA . ARG B 1 100 ? -5.352 -7.617 0.607 1 88.75 100 ARG B CA 1
ATOM 1827 C C . ARG B 1 100 ? -5.223 -8.078 -0.839 1 88.75 100 ARG B C 1
ATOM 1829 O O . ARG B 1 100 ? -5.887 -7.547 -1.73 1 88.75 100 ARG B O 1
ATOM 1836 N N . ARG B 1 101 ? -4.367 -9.008 -1.072 1 92.81 101 ARG B N 1
ATOM 1837 C CA . ARG B 1 101 ? -4.172 -9.602 -2.391 1 92.81 101 ARG B CA 1
ATOM 1838 C C . ARG B 1 101 ? -3.828 -11.086 -2.273 1 92.81 101 ARG B C 1
ATOM 1840 O O . ARG B 1 101 ? -3.174 -11.5 -1.315 1 92.81 101 ARG B O 1
ATOM 1847 N N . VAL B 1 102 ? -4.289 -11.867 -3.205 1 95.75 102 VAL B N 1
ATOM 1848 C CA . VAL B 1 102 ? -4.035 -13.305 -3.148 1 95.75 102 VAL B CA 1
ATOM 1849 C C . VAL B 1 102 ? -3.852 -13.852 -4.562 1 95.75 102 VAL B C 1
ATOM 1851 O O . VAL B 1 102 ? -4.629 -13.531 -5.465 1 95.75 102 VAL B O 1
ATOM 1854 N N . PRO B 1 103 ? -2.758 -14.633 -4.793 1 96.56 103 PRO B N 1
ATOM 1855 C CA . PRO B 1 103 ? -2.574 -15.305 -6.082 1 96.56 103 PRO B CA 1
ATOM 1856 C C . PRO B 1 103 ? -3.615 -16.391 -6.332 1 96.56 103 PRO B C 1
ATOM 1858 O O . PRO B 1 103 ? -4.086 -17.031 -5.391 1 96.56 103 PRO B O 1
ATOM 1861 N N . VAL B 1 104 ? -3.965 -16.531 -7.562 1 97.31 104 VAL B N 1
ATOM 1862 C CA . VAL B 1 104 ? -4.879 -17.594 -8 1 97.31 104 VAL B CA 1
ATOM 1863 C C . VAL B 1 104 ? -4.105 -18.656 -8.781 1 97.31 104 VAL B C 1
ATOM 1865 O O . VAL B 1 104 ? -3.369 -18.344 -9.719 1 97.31 104 VAL B O 1
ATOM 1868 N N . ILE B 1 105 ? -4.312 -19.938 -8.367 1 96.56 105 ILE B N 1
ATOM 1869 C CA . ILE B 1 105 ? -3.578 -21.062 -8.953 1 96.56 105 ILE B CA 1
ATOM 1870 C C . ILE B 1 105 ? -4.547 -21.984 -9.68 1 96.56 105 ILE B C 1
ATOM 1872 O O . ILE B 1 105 ? -5.645 -22.25 -9.195 1 96.56 105 ILE B O 1
ATOM 1876 N N . ALA B 1 106 ? -4.246 -22.359 -10.891 1 95.5 106 ALA B N 1
ATOM 1877 C CA . ALA B 1 106 ? -4.902 -23.422 -11.648 1 95.5 106 ALA B CA 1
ATOM 1878 C C . ALA B 1 106 ? -3.879 -24.375 -12.25 1 95.5 106 ALA B C 1
ATOM 1880 O O . ALA B 1 106 ? -2.918 -23.953 -12.891 1 95.5 106 ALA B O 1
ATOM 1881 N N . ASP B 1 107 ? -4.09 -25.688 -12.039 1 93 107 ASP B N 1
ATOM 1882 C CA . ASP B 1 107 ? -3.193 -26.719 -12.562 1 93 107 ASP B CA 1
ATOM 1883 C C . ASP B 1 107 ? -1.742 -26.406 -12.195 1 93 107 ASP B C 1
ATOM 1885 O O . ASP B 1 107 ? -0.864 -26.422 -13.062 1 93 107 ASP B O 1
ATOM 1889 N N . HIS B 1 108 ? -1.545 -25.953 -10.969 1 90.19 108 HIS B N 1
ATOM 1890 C CA . HIS B 1 108 ? -0.245 -25.734 -10.344 1 90.19 108 HIS B CA 1
ATOM 1891 C C . HIS B 1 108 ? 0.477 -24.562 -11 1 90.19 108 HIS B C 1
ATOM 1893 O O . HIS B 1 108 ? 1.694 -24.422 -10.867 1 90.19 108 HIS B O 1
ATOM 1899 N N . LYS B 1 109 ? -0.301 -23.703 -11.641 1 91.94 109 LYS B N 1
ATOM 1900 C CA . LYS B 1 109 ? 0.271 -22.516 -12.281 1 91.94 109 LYS B CA 1
ATOM 1901 C C . LYS B 1 109 ? -0.42 -21.25 -11.797 1 91.94 109 LYS B C 1
ATOM 1903 O O . LYS B 1 109 ? -1.63 -21.25 -11.562 1 91.94 109 LYS B O 1
ATOM 1908 N N . LEU B 1 110 ? 0.413 -20.234 -11.672 1 94.94 110 LEU B N 1
ATOM 1909 C CA . LEU B 1 110 ? -0.134 -18.906 -11.375 1 94.94 110 LEU B CA 1
ATOM 1910 C C . LEU B 1 110 ? -0.947 -18.375 -12.547 1 94.94 110 LEU B C 1
ATOM 1912 O O . LEU B 1 110 ? -0.414 -18.188 -13.648 1 94.94 110 LEU B O 1
ATOM 1916 N N . VAL B 1 111 ? -2.236 -18.094 -12.352 1 94.69 111 VAL B N 1
ATOM 1917 C CA . VAL B 1 111 ? -3.066 -17.703 -13.484 1 94.69 111 VAL B CA 1
ATOM 1918 C C . VAL B 1 111 ? -3.623 -16.297 -13.273 1 94.69 111 VAL B C 1
ATOM 1920 O O . VAL B 1 111 ? -4.156 -15.695 -14.203 1 94.69 111 VAL B O 1
ATOM 1923 N N . GLY B 1 112 ? -3.525 -15.75 -12.102 1 95.75 112 GLY B N 1
ATOM 1924 C CA . GLY B 1 112 ? -4.027 -14.414 -11.828 1 95.75 112 GLY B CA 1
ATOM 1925 C C . GLY B 1 112 ? -3.836 -13.992 -10.383 1 95.75 112 GLY B C 1
ATOM 1926 O O . GLY B 1 112 ? -3.156 -14.672 -9.609 1 95.75 112 GLY B O 1
ATOM 1927 N N . MET B 1 113 ? -4.336 -12.82 -10.047 1 96.31 113 MET B N 1
ATOM 1928 C CA . MET B 1 113 ? -4.344 -12.242 -8.711 1 96.31 113 MET B CA 1
ATOM 1929 C C . MET B 1 113 ? -5.695 -11.617 -8.398 1 96.31 113 MET B C 1
ATOM 1931 O O . MET B 1 113 ? -6.375 -11.102 -9.289 1 96.31 113 MET B O 1
ATOM 1935 N N . ILE B 1 114 ? -6.066 -11.734 -7.16 1 95.56 114 ILE B N 1
ATOM 1936 C CA . ILE B 1 114 ? -7.238 -11.016 -6.668 1 95.56 114 ILE B CA 1
ATOM 1937 C C . ILE B 1 114 ? -6.809 -9.922 -5.691 1 95.56 114 ILE B C 1
ATOM 1939 O O . ILE B 1 114 ? -6.105 -10.203 -4.715 1 95.56 114 ILE B O 1
ATOM 1943 N N . SER B 1 115 ? -7.164 -8.711 -6.008 1 91.94 115 SER B N 1
ATOM 1944 C CA . SER B 1 115 ? -6.879 -7.57 -5.152 1 91.94 115 SER B CA 1
ATOM 1945 C C . SER B 1 115 ? -8.164 -6.992 -4.555 1 91.94 115 SER B C 1
ATOM 1947 O O . SER B 1 115 ? -9.258 -7.438 -4.895 1 91.94 115 SER B O 1
ATOM 1949 N N . GLU B 1 116 ? -7.984 -6 -3.664 1 88.94 116 GLU B N 1
ATOM 1950 C CA . GLU B 1 116 ? -9.125 -5.277 -3.109 1 88.94 116 GLU B CA 1
ATOM 1951 C C . GLU B 1 116 ? -9.938 -4.605 -4.211 1 88.94 116 GLU B C 1
ATOM 1953 O O . GLU B 1 116 ? -11.172 -4.551 -4.133 1 88.94 116 GLU B O 1
ATOM 1958 N N . ALA B 1 117 ? -9.242 -4.16 -5.191 1 88.31 117 ALA B N 1
ATOM 1959 C CA . ALA B 1 117 ? -9.938 -3.52 -6.305 1 88.31 117 ALA B CA 1
ATOM 1960 C C . ALA B 1 117 ? -10.82 -4.516 -7.047 1 88.31 117 ALA B C 1
ATOM 1962 O O . ALA B 1 117 ? -11.922 -4.172 -7.492 1 88.31 117 ALA B O 1
ATOM 1963 N N . ASP B 1 118 ? -10.359 -5.695 -7.246 1 91.25 118 ASP B N 1
ATOM 1964 C CA . ASP B 1 118 ? -11.156 -6.734 -7.887 1 91.25 118 ASP B CA 1
ATOM 1965 C C . ASP B 1 118 ? -12.406 -7.055 -7.066 1 91.25 118 ASP B C 1
ATOM 1967 O O . ASP B 1 118 ? -13.492 -7.215 -7.617 1 91.25 118 ASP B O 1
ATOM 1971 N N . LEU B 1 119 ? -12.188 -7.137 -5.727 1 90.38 119 LEU B N 1
ATOM 1972 C CA . LEU B 1 119 ? -13.312 -7.426 -4.844 1 90.38 119 LEU B CA 1
ATOM 1973 C C . LEU B 1 119 ? -14.359 -6.316 -4.914 1 90.38 119 LEU B C 1
ATOM 1975 O O . LEU B 1 119 ? -15.562 -6.594 -4.949 1 90.38 119 LEU B O 1
ATOM 1979 N N . ALA B 1 120 ? -13.898 -5.105 -4.938 1 87.44 120 ALA B N 1
ATOM 1980 C CA . ALA B 1 120 ? -14.797 -3.955 -4.965 1 87.44 120 ALA B CA 1
ATOM 1981 C C . ALA B 1 120 ? -15.711 -4.004 -6.188 1 87.44 120 ALA B C 1
ATOM 1983 O O . ALA B 1 120 ? -16.859 -3.551 -6.129 1 87.44 120 ALA B O 1
ATOM 1984 N N . ARG B 1 121 ? -15.289 -4.652 -7.23 1 89.31 121 ARG B N 1
ATOM 1985 C CA . ARG B 1 121 ? -16.031 -4.684 -8.484 1 89.31 121 ARG B CA 1
ATOM 1986 C C . ARG B 1 121 ? -17.031 -5.832 -8.492 1 89.31 121 ARG B C 1
ATOM 1988 O O . ARG B 1 121 ? -17.969 -5.848 -9.305 1 89.31 121 ARG B O 1
ATOM 1995 N N . HIS B 1 122 ? -16.875 -6.738 -7.566 1 88.44 122 HIS B N 1
ATOM 1996 C CA . HIS B 1 122 ? -17.641 -7.965 -7.766 1 88.44 122 HIS B CA 1
ATOM 1997 C C . HIS B 1 122 ? -18.484 -8.297 -6.531 1 88.44 122 HIS B C 1
ATOM 1999 O O . HIS B 1 122 ? -19.375 -9.141 -6.598 1 88.44 122 HIS B O 1
ATOM 2005 N N . LEU B 1 123 ? -18.141 -7.645 -5.426 1 87.69 123 LEU B N 1
ATOM 2006 C CA . LE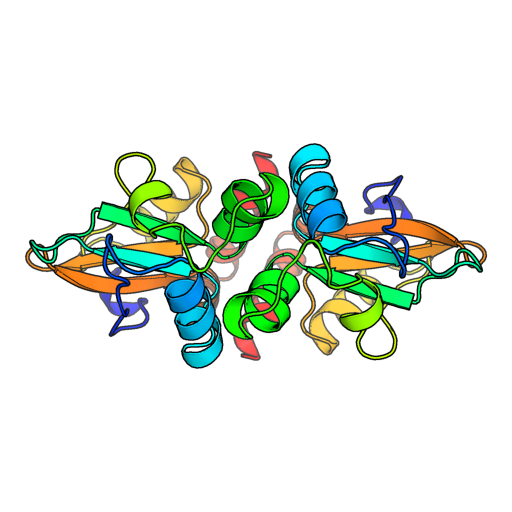U B 1 123 ? -18.859 -7.945 -4.188 1 87.69 123 LEU B CA 1
ATOM 2007 C C . LEU B 1 123 ? -20.047 -7.016 -4.008 1 87.69 123 LEU B C 1
ATOM 2009 O O . LEU B 1 123 ? -20.062 -5.902 -4.539 1 87.69 123 LEU B O 1
ATOM 2013 N N . SER B 1 124 ? -20.969 -7.562 -3.232 1 87.75 124 SER B N 1
ATOM 2014 C CA . SER B 1 124 ? -22.047 -6.684 -2.77 1 87.75 124 SER B CA 1
ATOM 2015 C C . SER B 1 124 ? -21.516 -5.652 -1.773 1 87.75 124 SER B C 1
ATOM 2017 O O . SER B 1 124 ? -20.438 -5.816 -1.215 1 87.75 124 SER B O 1
ATOM 2019 N N . GLU B 1 125 ? -22.297 -4.648 -1.543 1 86.38 125 GLU B N 1
ATOM 2020 C CA . GLU B 1 125 ? -21.922 -3.621 -0.578 1 86.38 125 GLU B CA 1
ATOM 2021 C C . GLU B 1 125 ? -21.703 -4.219 0.811 1 86.38 125 GLU B C 1
ATOM 2023 O O . GLU B 1 125 ? -20.766 -3.846 1.519 1 86.38 125 GLU B O 1
ATOM 2028 N N .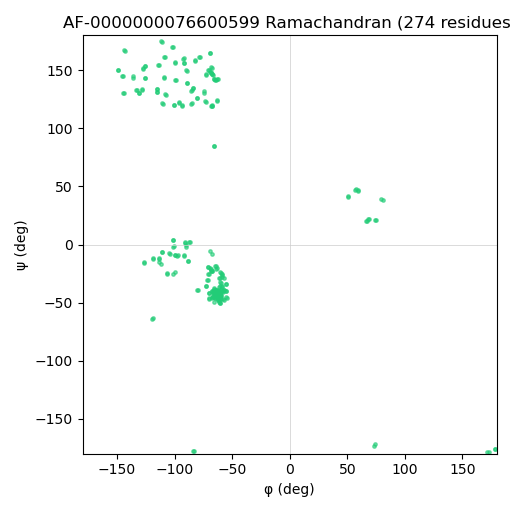 GLU B 1 126 ? -22.578 -5.145 1.133 1 87.81 126 GLU B N 1
ATOM 2029 C CA . GLU B 1 126 ? -22.484 -5.777 2.445 1 87.81 126 GLU B CA 1
ATOM 2030 C C . GLU B 1 126 ? -21.219 -6.602 2.572 1 87.81 126 GLU B C 1
ATOM 2032 O O . GLU B 1 126 ? -20.516 -6.512 3.582 1 87.81 126 GLU B O 1
ATOM 2037 N N . GLN B 1 127 ? -20.922 -7.352 1.575 1 87.69 127 GLN B N 1
ATOM 2038 C CA . GLN B 1 127 ? -19.719 -8.164 1.565 1 87.69 127 GLN B CA 1
ATOM 2039 C C . GLN B 1 127 ? -18.469 -7.293 1.611 1 87.69 127 GLN B C 1
ATOM 2041 O O . GLN B 1 127 ? -17.516 -7.594 2.338 1 87.69 127 GLN B O 1
ATOM 2046 N N . LEU B 1 128 ? -18.516 -6.262 0.856 1 87.19 128 LEU B N 1
ATOM 2047 C CA . LEU B 1 128 ? -17.375 -5.355 0.77 1 87.19 128 LEU B CA 1
ATOM 2048 C C . LEU B 1 128 ? -17.125 -4.668 2.107 1 87.19 128 LEU B C 1
ATOM 2050 O O . LEU B 1 128 ? -15.977 -4.598 2.566 1 87.19 128 LEU B O 1
ATOM 2054 N N . ALA B 1 129 ? -18.156 -4.25 2.701 1 85.44 129 ALA B N 1
ATOM 2055 C CA . ALA B 1 129 ? -18.031 -3.592 4 1 85.44 129 ALA B CA 1
ATOM 2056 C C . ALA B 1 129 ? -17.469 -4.551 5.051 1 85.44 129 ALA B C 1
ATOM 2058 O O . ALA B 1 129 ? -16.594 -4.184 5.832 1 85.44 129 ALA B O 1
ATOM 2059 N N . HIS B 1 130 ? -17.969 -5.727 5.074 1 86.81 130 HIS B N 1
ATOM 2060 C CA . HIS B 1 130 ? -17.5 -6.734 6.02 1 86.81 130 HIS B CA 1
ATOM 2061 C C . HIS B 1 130 ? -16.016 -7.031 5.816 1 86.81 130 HIS B C 1
ATOM 2063 O O . HIS B 1 130 ? -15.266 -7.133 6.785 1 86.81 130 HIS B O 1
ATOM 2069 N N . PHE B 1 131 ? -15.688 -7.074 4.586 1 88.25 131 PHE B N 1
ATOM 2070 C CA . PHE B 1 131 ? -14.297 -7.359 4.266 1 88.25 131 PHE B CA 1
ATOM 2071 C C . PHE B 1 131 ? -13.391 -6.234 4.746 1 88.25 131 PHE B C 1
ATOM 2073 O O . PHE B 1 131 ? -12.398 -6.484 5.441 1 88.25 131 PHE B O 1
ATOM 2080 N N . VAL B 1 132 ? -13.703 -5.078 4.457 1 87.31 132 VAL B N 1
ATOM 2081 C CA . VAL B 1 132 ? -12.883 -3.92 4.801 1 87.31 132 VAL B CA 1
ATOM 2082 C C . VAL B 1 132 ? -12.789 -3.783 6.316 1 87.31 132 VAL B C 1
ATOM 2084 O O . VAL B 1 132 ? -11.711 -3.529 6.859 1 87.31 132 VAL B O 1
ATOM 2087 N N . GLU B 1 133 ? -13.828 -4.023 6.973 1 87.5 133 GLU B N 1
ATOM 2088 C CA . GLU B 1 133 ? -13.836 -3.949 8.43 1 87.5 133 GLU B CA 1
ATOM 2089 C C . GLU B 1 133 ? -12.93 -5.023 9.039 1 87.5 133 GLU B C 1
ATOM 2091 O O . GLU B 1 133 ? -12.188 -4.754 9.984 1 87.5 133 GLU B O 1
ATOM 2096 N N . SER B 1 134 ? -12.992 -6.125 8.438 1 86.62 134 SER B N 1
ATOM 2097 C CA . SER B 1 134 ? -12.227 -7.246 8.961 1 86.62 134 SER B CA 1
ATOM 2098 C C . SER B 1 134 ? -10.727 -7.035 8.758 1 86.62 134 SER B C 1
ATOM 2100 O O . SER B 1 134 ? -9.922 -7.348 9.633 1 86.62 134 SER B O 1
ATOM 2102 N N . ILE B 1 135 ? -10.367 -6.535 7.605 1 85.5 135 ILE B N 1
ATOM 2103 C CA . ILE B 1 135 ? -8.961 -6.391 7.246 1 85.5 135 ILE B CA 1
ATOM 2104 C C . ILE B 1 135 ? -8.328 -5.266 8.062 1 85.5 135 ILE B C 1
ATOM 2106 O O . ILE B 1 135 ? -7.156 -5.34 8.438 1 85.5 135 ILE B O 1
ATOM 2110 N N . TYR B 1 136 ? -9.125 -4.23 8.445 1 79.31 136 TYR B N 1
ATOM 2111 C CA . TYR B 1 136 ? -8.555 -3.078 9.141 1 79.31 136 TYR B CA 1
ATOM 2112 C C . TYR B 1 136 ? -8.797 -3.174 10.641 1 79.31 136 TYR B C 1
ATOM 2114 O O . TYR B 1 136 ? -8.156 -2.463 11.422 1 79.31 136 TYR B O 1
ATOM 2122 N N . ALA B 1 137 ? -9.781 -3.875 11.188 1 70.19 137 ALA B N 1
ATOM 2123 C CA . ALA B 1 137 ? -10.078 -4.027 12.609 1 70.19 137 ALA B CA 1
ATOM 2124 C C . ALA B 1 137 ? -8.969 -4.801 13.32 1 70.19 137 ALA B C 1
ATOM 2126 O O . ALA B 1 137 ? -8.703 -4.578 14.5 1 70.19 137 ALA B O 1
ATOM 2127 N N . ALA B 1 138 ? -8.461 -5.859 12.703 1 58.06 138 ALA B N 1
ATOM 2128 C CA . ALA B 1 138 ? -7.543 -6.73 13.43 1 58.06 138 ALA B CA 1
ATOM 2129 C C . ALA B 1 138 ? -6.219 -6.027 13.703 1 58.06 138 ALA B C 1
ATOM 2131 O O . ALA B 1 138 ? -5.453 -6.449 14.57 1 58.06 138 ALA B O 1
ATOM 2132 N N . ARG B 1 139 ? -6.082 -4.941 13.219 1 49.72 139 ARG B N 1
ATOM 2133 C CA . ARG B 1 139 ? -4.773 -4.375 13.539 1 49.72 139 ARG B CA 1
ATOM 2134 C C . ARG B 1 139 ? -4.879 -3.361 14.672 1 49.72 139 ARG B C 1
ATOM 2136 O O . ARG B 1 139 ? -5.816 -2.561 14.711 1 49.72 139 ARG B O 1
#

pLDDT: mean 92.68, std 6.96, range [49.22, 98.81]

=== Feature glossary ===
Key to the feature types in this record:

Secondary structure (8-state, DSSP). Secondary structure is the local, repeating backbone conformation. DSSP classifies it into eight states by reading the hydrogen-bond network: three helix types (H, G, I), two β types (E, B), two non-regular types (T, S), and unstructured coil (-).

Backbone torsions (φ/ψ). Backbone dihedral angles. Every residue except chain termini has a φ (preceding-C → N → Cα → C) and a ψ (N → Cα → C → next-N). They are reported in degrees following the IUPAC sign convention. Secondary structure is essentially a statement about which (φ, ψ) basin each residue occupies.

Predicted aligned error. Predicted Aligned Error (PAE) is an AlphaFold confidence matrix: entry (i, j) is the expected error in the position of residue j, in ångströms, when the prediction is superimposed on the true structure at residue i. Low PAE within a block of residues means that block is internally rigid and well-predicted; high PAE between two blocks means their relative placement is uncertain even if each block individually is confident.

B-factor. B-factor (Debye–Waller factor) reflects atomic displacement in the crystal lattice. It is an experimental observable (units Å²), not a prediction; low values mean the atom is pinned down, high values mean it moves or is heterogeneous across the crystal.

Secondary structure (3-state, P-SEA). Three-state secondary structure (P-SEA) collapses the eight DSSP classes into helix (a), strand (b), and coil (c). P-SEA assigns these from Cα geometry alone — distances and angles — without requiring backbone oxygens, so it works on any Cα trace.

Sequence. Primary structure: the covalent order of the twenty standard amino acids along the backbone. Two proteins with the same sequence will (almost always) fold to the same structure; two with 30% identity often share a fold but not the details.

pLDDT. pLDDT is the predicted lDDT-Cα score: AlphaFold's confidence that the local environment of each residue (all inter-atomic distances within 15 Å) is correctly placed. It is a per-residue number between 0 and 100, with higher meaning more reliable.

InterPro / GO / CATH / organism. Functional annotations link the protein to curated databases. InterPro entries identify conserved domains and families by matching the sequence against member-database signatures (Pfam, PROSITE, CDD, …). Gene Ontology (GO) terms describe molecular function, biological process, and cellular component in a controlled vocabulary. CATH places the structure in a hierarchical fold classification (Class/Architecture/Topology/Homologous-superfamily). The organism is the source species.

Contact-map, Ramachandran, and PAE plots. Three diagnostic plots accompany the record. The Cα contact map visualizes the tertiary structure as a 2D adjacency matrix (8 Å cutoff, sequence-local contacts suppressed). The Ramachandran plot shows the distribution of backbone (φ, ψ) torsions, with points in the α and β basins reflecting secondary structure content. The PAE plot shows AlphaFold's inter-residue confidence as a color matrix.

mmCIF coordinates. The mmCIF table is the protein's shape written out atom by atom. For each backbone N, Cα, C, and carbonyl O, it records an (x, y, z) coordinate triple in Å plus the residue type, chain letter, and residue number.

Radius of gyration, Cα contacts, bounding box. Three whole-structure scalars: the radius of gyration (RMS distance of Cα from centroid, in Å), the count of Cα–Cα contacts (pairs closer than 8 Å and separated by more than four residues in sequence — i.e. tertiary, not local, contacts), and the bounding-box dimensions. Together they distinguish compact globular folds from extended fibres or disordered chains.

Foldseek 3Di. The Foldseek 3Di string encodes local tertiary geometry as a 20-letter alphabet — one character per residue — derived from the relative positions of nearby Cα atoms. Unlike the amino-acid sequence, 3Di is a direct function of the 3D structure, so two proteins with the same fold have similar 3Di strings even at low sequence identity.

Rendered structure images. Six rendered views show the 3D structure from the faces of a cube — i.e. along ±x, ±y, ±z. Rendering representation is drawn randomly per protein from cartoon (secondary-structure ribbons), sticks (backbone bonds), or molecular surface; coloring is either N→C rainbow (blue at the N-terminus through red at the C-terminus) or one color per chain.

Nearest PDB structures. The Foldseek neighbor list gives the closest experimentally determined structures in the PDB, ranked by structural alignment. TM-score near 1 means near-identical fold; near 0.3 means only rough topology match. This is how one finds what a novel AlphaFold prediction most resembles in the solved-structure universe.

Solvent-accessible surface area. SASA measures how much of the protein is reachable by solvent. It is computed by rolling a water-sized probe over the atomic surface and summing the exposed area (Å²). Per-residue SASA distinguishes core (buried, low SASA) from surface (expose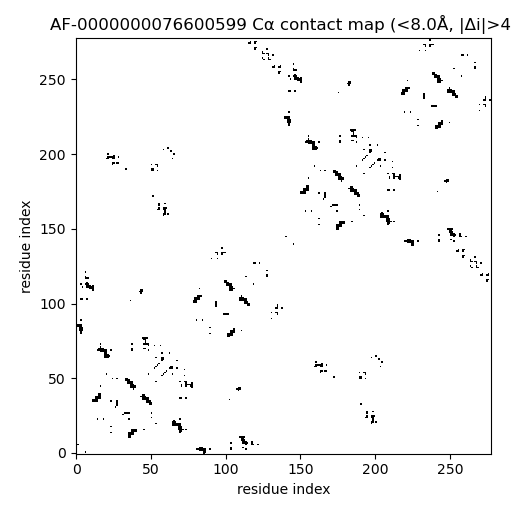d, high SASA) residues; total SASA is a whole-molecule size measure.